Protein AF-A0A968Z2F7-F1 (afdb_monomer)

Secondary structure (DSSP, 8-state):
----SSEEEEEE--SS-EEEETTEEEEHHHHHHHHHHHHHT-EETTEE-EEEE-GGGS---S-HHHHHHHHHHHHHH-SEEEEEE-S-----SSTTSPPHHHHHHHHHHHH-GGGEEEEEB-----S---HHHHHHHHHHHHHT-B-SPPB-SHHHHHHHHHHHHHHHHHHHHHHHHHHHHHGGGGGSHHHHHHHS-HHHHHHHHHHHHHHHHHTSTT-EEETTTEEE------------------

pLDDT: mean 75.82, std 16.73, range [30.94, 95.19]

Radius of gyration: 30.81 Å; Cα contacts (8 Å, |Δi|>4): 281; chains: 1; bounding box: 74×63×77 Å

Sequence (246 aa):
MANSKKIHVMISSRCRDEIEFQGQKKTLSDVRCKLKEELEAIKLFNNQLFEIWINEDAPPDEGS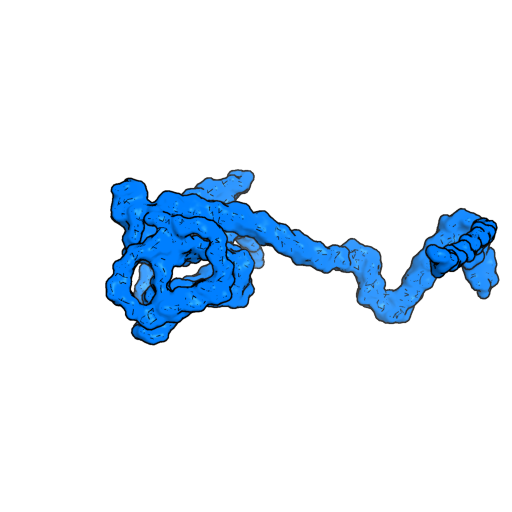QDSWDHCMNQIQQADIVLVLYNGNSGWAKEDGDIGICHAELQTALSIAPAKVRLIEITSTKTSNKHERDERFKKYIDKQNLFRGQTANNGEQIIERCKEALQDAIPKMVRLGVREARKGKFCTGEALDWSKLDFSKRKKMIEQTLYKSLKSREGALEKENIGVFIPIKEKEKISFFSMSWYS

Structure (mmCIF, N/CA/C/O backbone):
data_AF-A0A968Z2F7-F1
#
_entry.id   AF-A0A968Z2F7-F1
#
loop_
_atom_site.group_PDB
_atom_site.id
_atom_site.type_symbol
_atom_site.label_atom_id
_atom_site.label_alt_id
_atom_site.label_comp_id
_atom_site.label_asym_id
_atom_site.label_entity_id
_atom_site.label_seq_id
_atom_site.pdbx_PDB_ins_code
_atom_site.Cartn_x
_atom_site.Cartn_y
_atom_site.Cartn_z
_atom_site.occupancy
_atom_site.B_iso_or_equiv
_atom_site.auth_seq_id
_atom_site.auth_comp_id
_atom_site.auth_asym_id
_atom_site.auth_atom_id
_atom_site.pdbx_PDB_model_num
ATOM 1 N N . MET A 1 1 ? 3.144 -21.197 -12.883 1.00 37.47 1 MET A N 1
ATOM 2 C CA . MET A 1 1 ? 1.929 -20.651 -12.244 1.00 37.47 1 MET A CA 1
ATOM 3 C C . MET A 1 1 ? 1.548 -19.415 -13.033 1.00 37.47 1 MET A C 1
ATOM 5 O O . MET A 1 1 ? 2.437 -18.625 -13.327 1.00 37.47 1 MET A O 1
ATOM 9 N N . ALA A 1 2 ? 0.307 -19.311 -13.507 1.00 38.47 2 ALA A N 1
ATOM 10 C CA . ALA A 1 2 ? -0.122 -18.128 -14.245 1.00 38.47 2 ALA A CA 1
ATOM 11 C C . ALA A 1 2 ? -0.020 -16.927 -13.297 1.00 38.47 2 ALA A C 1
ATOM 13 O O . ALA A 1 2 ? -0.704 -16.912 -12.279 1.00 38.47 2 ALA A O 1
ATOM 14 N N . ASN A 1 3 ? 0.873 -15.977 -13.585 1.00 55.91 3 ASN A N 1
ATOM 15 C CA . ASN A 1 3 ? 0.935 -14.738 -12.817 1.00 55.91 3 ASN A CA 1
ATOM 16 C C . ASN A 1 3 ? -0.450 -14.089 -12.908 1.00 55.91 3 ASN A C 1
ATOM 18 O O . ASN A 1 3 ? -0.945 -13.862 -14.019 1.00 55.91 3 ASN A O 1
ATOM 22 N N . SER A 1 4 ? -1.085 -13.849 -11.760 1.00 57.53 4 SER A N 1
ATOM 23 C CA . SER A 1 4 ? -2.307 -13.052 -11.689 1.00 57.53 4 SER A CA 1
ATOM 24 C C . SER A 1 4 ? -2.081 -11.753 -12.464 1.00 57.53 4 SER A C 1
ATOM 26 O O . SER A 1 4 ? -1.030 -11.123 -12.353 1.00 57.53 4 SER A O 1
ATOM 28 N N . LYS A 1 5 ? -3.041 -11.368 -13.312 1.00 74.81 5 LYS A N 1
ATOM 29 C CA . LYS A 1 5 ? -2.983 -10.084 -14.034 1.00 74.81 5 LYS A CA 1
ATOM 30 C C . LYS A 1 5 ? -3.337 -8.896 -13.130 1.00 74.81 5 LYS A C 1
ATOM 32 O O . LYS A 1 5 ? -3.282 -7.763 -13.603 1.00 74.81 5 LYS A O 1
ATOM 37 N N . LYS A 1 6 ? -3.763 -9.153 -11.889 1.00 90.81 6 LYS A N 1
ATOM 38 C CA . LYS A 1 6 ? -4.232 -8.138 -10.947 1.00 90.81 6 LYS A CA 1
ATOM 39 C C . LYS A 1 6 ? -3.086 -7.672 -10.057 1.00 90.81 6 LYS A C 1
ATOM 41 O O . LYS A 1 6 ? -2.167 -8.433 -9.778 1.00 90.81 6 LYS A O 1
ATOM 46 N N . ILE A 1 7 ? -3.170 -6.423 -9.618 1.00 92.88 7 ILE A N 1
ATOM 47 C CA . ILE A 1 7 ? -2.288 -5.868 -8.592 1.00 92.88 7 ILE A CA 1
ATOM 48 C C . ILE A 1 7 ? -2.903 -6.208 -7.235 1.00 92.88 7 ILE A C 1
ATOM 50 O O . ILE A 1 7 ? -4.021 -5.770 -6.949 1.00 92.88 7 ILE A O 1
ATOM 54 N N . HIS A 1 8 ? -2.181 -6.964 -6.413 1.00 94.56 8 HIS A N 1
ATOM 55 C CA . HIS A 1 8 ? -2.626 -7.341 -5.076 1.00 94.5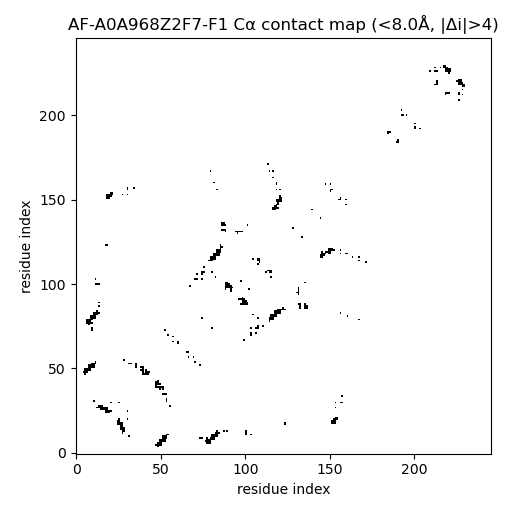6 8 HIS A CA 1
ATOM 56 C C . HIS A 1 8 ? -2.350 -6.196 -4.100 1.00 94.56 8 HIS A C 1
ATOM 58 O O . HIS A 1 8 ? -1.199 -5.803 -3.887 1.00 94.56 8 HIS A O 1
ATOM 64 N N . VAL A 1 9 ? -3.404 -5.646 -3.503 1.00 95.06 9 VAL A N 1
ATOM 65 C CA . VAL A 1 9 ? -3.299 -4.573 -2.513 1.00 95.06 9 VAL A CA 1
ATOM 66 C C . VAL A 1 9 ? -3.843 -5.070 -1.187 1.00 95.06 9 VAL A C 1
ATOM 68 O O . VAL A 1 9 ? -5.000 -5.466 -1.088 1.00 95.06 9 VAL A O 1
ATOM 71 N N . MET A 1 10 ? -3.022 -4.996 -0.148 1.00 94.06 10 MET A N 1
ATOM 72 C CA . MET A 1 10 ? -3.464 -5.244 1.219 1.00 94.06 10 MET A CA 1
ATOM 73 C C . MET A 1 10 ? -3.751 -3.918 1.916 1.00 94.06 10 MET A C 1
ATOM 75 O O . MET A 1 10 ? -2.927 -3.002 1.867 1.00 94.06 10 MET A O 1
ATOM 79 N N . ILE A 1 11 ? -4.893 -3.829 2.599 1.00 92.81 11 ILE A N 1
ATOM 80 C CA . ILE A 1 11 ? -5.201 -2.710 3.494 1.00 92.81 11 ILE A CA 1
ATOM 81 C C . ILE A 1 11 ? -5.052 -3.204 4.929 1.00 92.81 11 ILE A C 1
ATOM 83 O O . ILE A 1 11 ? -5.789 -4.092 5.344 1.00 92.81 11 ILE A O 1
ATOM 87 N N . SER A 1 12 ? -4.125 -2.625 5.685 1.00 89.19 12 SER A N 1
ATOM 88 C CA . SER A 1 12 ? -3.894 -2.907 7.104 1.00 89.19 12 SER A CA 1
ATOM 89 C C . SER A 1 12 ? -4.412 -1.750 7.957 1.00 89.19 12 SER A C 1
ATOM 91 O O . SER A 1 12 ? -4.112 -0.583 7.694 1.00 89.19 12 SER A O 1
ATOM 93 N N . SER A 1 13 ? -5.210 -2.069 8.975 1.00 83.56 13 SER A N 1
ATOM 94 C CA . SER A 1 13 ? -5.669 -1.136 10.006 1.00 83.56 13 SER A CA 1
ATOM 95 C C . SER A 1 13 ? -6.105 -1.903 11.251 1.00 83.56 13 SER A C 1
ATOM 97 O O . SER A 1 13 ? -6.320 -3.115 11.211 1.00 83.56 13 SER A O 1
ATOM 99 N N . ARG A 1 14 ? -6.354 -1.180 12.347 1.00 77.00 14 ARG A N 1
ATOM 100 C CA . ARG A 1 14 ? -7.226 -1.697 13.408 1.00 77.00 14 ARG A CA 1
ATOM 101 C C . ARG A 1 14 ? -8.670 -1.721 12.917 1.00 77.00 14 ARG A C 1
ATOM 103 O O . ARG A 1 14 ? -9.139 -0.732 12.367 1.00 77.00 14 ARG A O 1
ATOM 110 N N . CYS A 1 15 ? -9.375 -2.828 13.129 1.00 68.50 15 CYS A N 1
ATOM 111 C CA . CYS A 1 15 ? -10.721 -3.009 12.575 1.00 68.50 15 CYS A CA 1
ATOM 112 C C . CYS A 1 15 ? -11.807 -2.248 13.363 1.00 68.50 15 CYS A C 1
ATOM 114 O O . CYS A 1 15 ? -12.751 -1.716 12.781 1.00 68.50 15 CYS A O 1
ATOM 116 N N . ARG A 1 16 ? -11.687 -2.188 14.698 1.00 76.00 16 ARG A N 1
ATOM 117 C CA . ARG A 1 16 ? -12.770 -1.753 15.607 1.00 76.00 16 ARG A CA 1
ATOM 118 C C . ARG A 1 16 ? -12.721 -0.288 16.036 1.00 76.00 16 ARG A C 1
ATOM 120 O O . ARG A 1 16 ? -13.570 0.127 16.817 1.00 76.00 16 ARG A O 1
ATOM 127 N N . ASP A 1 17 ? -11.735 0.476 15.584 1.00 79.38 17 ASP A N 1
ATOM 128 C CA . ASP A 1 17 ? -11.636 1.874 15.999 1.00 79.38 17 ASP A CA 1
ATOM 129 C C . ASP A 1 17 ? -12.706 2.702 15.283 1.00 79.38 17 ASP A C 1
ATOM 131 O O . ASP A 1 17 ? -12.962 2.511 14.090 1.00 79.38 17 ASP A O 1
ATOM 135 N N . GLU A 1 18 ? -13.359 3.581 16.041 1.00 84.44 18 GLU A N 1
ATOM 136 C CA . GLU A 1 18 ? -14.445 4.412 15.535 1.00 84.44 18 GLU A CA 1
ATOM 137 C C . GLU A 1 18 ? -13.905 5.609 14.755 1.00 84.44 18 GLU A C 1
ATOM 139 O O . GLU A 1 18 ? -12.952 6.274 15.168 1.00 84.44 18 GLU A O 1
ATOM 144 N N . ILE A 1 19 ? -14.574 5.924 13.653 1.00 87.25 19 ILE A N 1
ATOM 145 C CA . ILE A 1 19 ? -14.352 7.129 12.872 1.00 87.25 19 ILE A CA 1
ATOM 146 C C . ILE A 1 19 ? -15.684 7.680 12.367 1.00 87.25 19 ILE A C 1
ATOM 148 O O . ILE A 1 19 ? -16.657 6.949 12.171 1.00 87.25 19 ILE A O 1
ATOM 152 N N . GLU A 1 20 ? -15.739 8.990 12.158 1.00 90.00 20 GLU A N 1
ATOM 153 C CA . GLU A 1 20 ? -16.845 9.591 11.426 1.00 90.00 20 GLU A CA 1
ATOM 154 C C . GLU A 1 20 ? -16.782 9.161 9.957 1.00 90.00 20 GLU A C 1
ATOM 156 O O . GLU A 1 20 ? -15.760 9.333 9.296 1.00 90.00 20 GLU A O 1
ATOM 161 N N . PHE A 1 21 ? -17.867 8.584 9.448 1.00 90.38 21 PHE A N 1
ATOM 162 C CA . PHE A 1 21 ? -18.012 8.201 8.051 1.00 90.38 21 PHE A CA 1
ATOM 163 C C . PHE A 1 21 ? -19.483 8.299 7.640 1.00 90.38 21 PHE A C 1
ATOM 165 O O . PHE A 1 21 ? -20.366 7.744 8.297 1.00 90.38 21 PHE A O 1
ATOM 172 N N . GLN A 1 22 ? -19.756 9.012 6.548 1.00 88.69 22 GLN A N 1
ATOM 173 C CA . GLN A 1 22 ? -21.096 9.319 6.038 1.00 88.69 22 GLN A CA 1
ATOM 174 C C . GLN A 1 22 ? -21.974 10.047 7.069 1.00 88.69 22 GLN A C 1
ATOM 176 O O . GLN A 1 22 ? -23.171 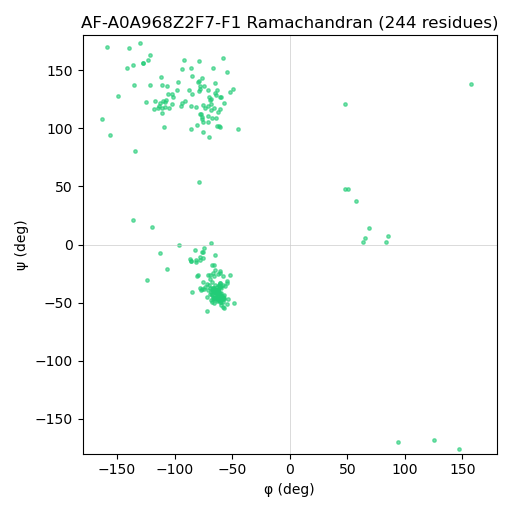9.782 7.185 1.00 88.69 22 GLN A O 1
ATOM 181 N N . GLY A 1 23 ? -21.364 10.939 7.857 1.00 85.94 23 GLY A N 1
ATOM 182 C CA . GLY A 1 23 ? -22.034 11.688 8.926 1.00 85.94 23 GLY A CA 1
ATOM 183 C C . GLY A 1 23 ? -22.472 10.835 10.124 1.00 85.94 23 GLY A C 1
ATOM 184 O O . GLY A 1 23 ? -23.278 11.285 10.937 1.00 85.94 23 GLY A O 1
ATOM 185 N N . GLN A 1 24 ? -21.981 9.596 10.236 1.00 89.56 24 GLN A N 1
ATOM 186 C CA . GLN A 1 24 ? -22.276 8.677 11.337 1.00 89.56 24 GLN A CA 1
ATOM 187 C C . GLN A 1 24 ? -20.982 8.149 11.956 1.00 89.56 24 GLN A C 1
ATOM 189 O O . GLN A 1 24 ? -19.945 8.086 11.299 1.00 89.56 24 GLN A O 1
ATOM 194 N N . LYS A 1 25 ? -21.039 7.726 13.222 1.00 88.44 25 LYS A N 1
ATOM 195 C CA . LYS A 1 25 ? -19.946 6.955 13.819 1.00 88.44 25 LYS A CA 1
ATOM 196 C C . LYS A 1 25 ? -19.971 5.538 13.258 1.00 88.44 25 LYS A C 1
ATOM 198 O O . LYS A 1 25 ? -20.945 4.817 13.463 1.00 88.44 25 LYS A O 1
ATOM 203 N N . LYS A 1 26 ? -18.909 5.162 12.558 1.00 88.88 26 LYS A N 1
ATOM 204 C CA . LYS A 1 26 ? -18.706 3.832 11.980 1.00 88.88 26 LYS A CA 1
ATOM 205 C C . LYS A 1 26 ? -17.332 3.305 12.365 1.00 88.88 26 LYS A C 1
ATOM 207 O O . LYS A 1 26 ? -16.534 4.014 12.973 1.00 88.88 26 LYS A O 1
ATOM 212 N N . THR A 1 27 ? -17.057 2.055 12.036 1.00 89.06 27 THR A N 1
ATOM 213 C CA . THR A 1 27 ? -15.759 1.435 12.304 1.00 89.06 27 THR A CA 1
ATOM 214 C C . THR A 1 27 ? -14.813 1.601 11.117 1.00 89.06 27 THR A C 1
ATOM 216 O O . THR A 1 27 ? -15.239 1.777 9.974 1.00 89.06 27 THR A O 1
ATOM 219 N N . LEU A 1 28 ? -13.507 1.482 11.357 1.00 87.06 28 LEU A N 1
ATOM 220 C CA . LEU A 1 28 ? -12.530 1.366 10.269 1.00 87.06 28 LEU A CA 1
ATOM 221 C C . LEU A 1 28 ? -12.771 0.134 9.380 1.00 87.06 28 LEU A C 1
ATOM 223 O O . LEU A 1 28 ? -12.414 0.174 8.204 1.00 87.06 28 LEU A O 1
ATOM 227 N N . SER A 1 29 ? -13.422 -0.914 9.896 1.00 89.00 29 SER A N 1
ATOM 228 C CA . SER A 1 29 ? -13.870 -2.056 9.080 1.00 89.00 29 SER A CA 1
ATOM 229 C C . SER A 1 29 ? -14.838 -1.599 7.984 1.00 89.00 29 SER A C 1
ATOM 231 O O . SER A 1 29 ? -14.662 -1.951 6.822 1.00 89.00 29 SER A O 1
ATOM 233 N N . ASP A 1 30 ? -15.805 -0.735 8.317 1.00 90.44 30 ASP A N 1
ATOM 234 C CA . ASP A 1 30 ? -16.776 -0.209 7.346 1.00 90.44 30 ASP A CA 1
ATOM 235 C C . ASP A 1 30 ? -16.088 0.609 6.244 1.00 90.44 30 ASP A C 1
ATOM 237 O O . ASP A 1 30 ? -16.417 0.493 5.061 1.00 90.44 30 ASP A O 1
ATOM 241 N N . VAL A 1 31 ? -15.091 1.413 6.627 1.00 91.56 31 VAL A N 1
ATOM 242 C CA . VAL A 1 31 ? -14.282 2.200 5.685 1.00 91.56 31 VAL A CA 1
ATOM 243 C C . VAL A 1 31 ? -13.454 1.286 4.778 1.00 91.56 31 VAL A C 1
ATOM 245 O O . VAL A 1 31 ? -13.376 1.535 3.576 1.00 91.56 31 VAL A O 1
ATOM 248 N N . ARG A 1 32 ? -12.869 0.207 5.313 1.00 92.44 32 ARG A N 1
ATOM 249 C CA . ARG A 1 32 ? -12.101 -0.783 4.539 1.00 92.44 32 ARG A CA 1
ATOM 250 C C . ARG A 1 32 ? -12.962 -1.545 3.551 1.00 92.44 32 ARG A C 1
ATOM 252 O O . ARG A 1 32 ? -12.566 -1.648 2.394 1.00 92.44 32 ARG A O 1
ATOM 259 N N . CYS A 1 33 ? -14.129 -2.024 3.977 1.00 93.62 33 CYS A N 1
ATOM 260 C CA . CYS A 1 33 ? -15.091 -2.670 3.089 1.00 93.62 33 CYS A CA 1
ATOM 261 C C . CYS A 1 33 ? -15.474 -1.728 1.948 1.00 93.62 33 CYS A C 1
ATOM 263 O O . CYS A 1 33 ? -15.401 -2.113 0.781 1.00 93.62 33 CYS A O 1
ATOM 265 N N . LYS A 1 34 ? -15.774 -0.458 2.260 1.00 94.81 34 LYS A N 1
ATOM 266 C CA . LYS A 1 34 ? -16.105 0.514 1.219 1.00 94.81 34 LYS A CA 1
ATOM 267 C C . LYS A 1 34 ? -14.940 0.780 0.267 1.00 94.81 34 LYS A C 1
ATOM 269 O O . LYS A 1 34 ? -15.129 0.814 -0.947 1.00 94.81 34 LYS A O 1
ATOM 274 N N . LEU A 1 35 ? -13.738 0.967 0.805 1.00 94.38 35 LEU A N 1
ATOM 275 C CA . LEU A 1 35 ? -12.536 1.195 0.012 1.00 94.38 35 LEU A CA 1
ATOM 276 C C . LEU A 1 35 ? -12.239 0.001 -0.904 1.00 94.38 35 LEU A C 1
ATOM 278 O O . LEU A 1 35 ? -11.915 0.199 -2.073 1.00 94.38 35 LEU A O 1
ATOM 282 N N . LYS A 1 36 ? -12.389 -1.225 -0.392 1.00 95.19 36 LYS A N 1
ATOM 283 C CA . LYS A 1 36 ? -12.267 -2.461 -1.165 1.00 95.19 36 LYS A CA 1
ATOM 284 C C . LYS A 1 36 ? -13.236 -2.469 -2.343 1.00 95.19 36 LYS A C 1
ATOM 286 O O . LYS A 1 36 ? -12.779 -2.574 -3.478 1.00 95.19 36 LYS A O 1
ATOM 291 N N . GLU A 1 37 ? -14.530 -2.270 -2.097 1.00 95.12 37 GLU A N 1
ATOM 292 C CA . GLU A 1 37 ? -15.545 -2.214 -3.159 1.00 95.12 37 GLU A CA 1
ATOM 293 C C . GLU A 1 37 ? -15.186 -1.191 -4.246 1.00 95.12 37 GLU A C 1
ATOM 295 O O . GLU A 1 37 ? -15.259 -1.481 -5.441 1.00 95.12 37 GLU A O 1
ATOM 300 N N . GLU A 1 38 ? -14.783 0.016 -3.841 1.00 94.69 38 GLU A N 1
ATOM 301 C CA . GLU A 1 38 ? -14.463 1.092 -4.779 1.00 94.69 38 GLU A CA 1
ATOM 302 C C . GLU A 1 38 ? -13.218 0.802 -5.617 1.00 94.69 38 GLU A C 1
ATOM 304 O O . GLU A 1 38 ? -13.197 1.120 -6.806 1.00 94.69 38 GLU A O 1
ATOM 309 N N . LEU A 1 39 ? -12.182 0.207 -5.022 1.00 93.75 39 LEU A N 1
ATOM 310 C CA . LEU A 1 39 ? -10.953 -0.134 -5.734 1.00 93.75 39 LEU A CA 1
ATOM 311 C C . LEU A 1 39 ? -11.138 -1.354 -6.644 1.00 93.75 39 LEU A C 1
ATOM 313 O O . LEU A 1 39 ? -10.627 -1.357 -7.764 1.00 93.75 39 LEU A O 1
ATOM 317 N N . GLU A 1 40 ? -11.900 -2.362 -6.219 1.00 94.44 40 GLU A N 1
ATOM 318 C CA . GLU A 1 40 ? -12.202 -3.543 -7.039 1.00 94.44 40 GLU A CA 1
ATOM 319 C C . GLU A 1 40 ? -13.128 -3.221 -8.218 1.00 94.44 40 GLU A C 1
ATOM 321 O O . GLU A 1 40 ? -13.052 -3.868 -9.266 1.00 94.44 40 GLU A O 1
ATOM 326 N N . ALA A 1 41 ? -13.950 -2.175 -8.102 1.00 94.06 41 ALA A N 1
ATOM 327 C CA . ALA A 1 41 ? -14.759 -1.670 -9.207 1.00 94.06 41 ALA A CA 1
ATOM 328 C C . ALA A 1 41 ? -13.922 -1.032 -10.337 1.00 94.06 41 ALA A C 1
ATOM 330 O O . ALA A 1 41 ? -14.424 -0.876 -11.457 1.00 94.06 41 ALA A O 1
ATOM 331 N N . ILE A 1 42 ? -12.654 -0.677 -10.087 1.00 92.56 42 ILE A N 1
ATOM 332 C CA . ILE A 1 42 ? -11.779 -0.067 -11.094 1.00 92.56 42 ILE A CA 1
ATOM 333 C C . ILE A 1 42 ? -11.400 -1.106 -12.153 1.00 92.56 42 ILE A C 1
ATOM 335 O O . ILE A 1 42 ? -10.734 -2.114 -11.889 1.00 92.56 42 ILE A O 1
ATOM 339 N N . LYS A 1 43 ? -11.777 -0.809 -13.399 1.00 90.81 43 LYS A N 1
ATOM 340 C CA . LYS A 1 43 ? -11.460 -1.633 -14.566 1.00 90.81 43 LYS A CA 1
ATOM 341 C C . LYS A 1 43 ? -10.467 -0.935 -15.482 1.00 90.81 43 LYS A C 1
ATOM 343 O O . LYS A 1 43 ? -10.624 0.237 -15.812 1.00 90.81 43 LYS A O 1
ATOM 348 N N . LEU A 1 44 ? -9.496 -1.700 -15.964 1.00 87.56 44 LEU A N 1
ATOM 349 C CA . LEU A 1 44 ? -8.593 -1.316 -17.039 1.00 87.56 44 LEU A CA 1
ATOM 350 C C . LEU A 1 44 ? -8.857 -2.232 -18.240 1.00 87.56 44 LEU A C 1
ATOM 352 O O . LEU A 1 44 ? -8.700 -3.449 -18.148 1.00 87.56 44 LEU A O 1
ATOM 356 N N . PHE A 1 45 ? -9.299 -1.658 -19.363 1.00 88.38 45 PHE A N 1
ATOM 357 C CA . PHE A 1 45 ? -9.707 -2.412 -20.561 1.00 88.38 45 PHE A CA 1
ATOM 358 C C . PHE A 1 45 ? -10.703 -3.548 -20.247 1.00 88.38 45 PHE A C 1
ATOM 360 O O . PHE A 1 45 ? -10.511 -4.687 -20.667 1.00 88.38 45 PHE A O 1
ATOM 367 N N . ASN A 1 46 ? -11.743 -3.245 -19.461 1.00 86.06 46 ASN A N 1
ATOM 368 C CA . ASN A 1 46 ? -12.766 -4.184 -18.968 1.00 86.06 46 ASN A CA 1
ATOM 369 C C . ASN A 1 46 ? -12.275 -5.308 -18.039 1.00 86.06 46 ASN A C 1
ATOM 371 O O . ASN A 1 46 ? -13.095 -6.098 -17.575 1.00 86.06 46 ASN A O 1
ATOM 375 N N . ASN A 1 47 ? -10.987 -5.349 -17.699 1.00 87.25 47 ASN A N 1
ATOM 376 C CA . ASN A 1 47 ? -10.452 -6.271 -16.706 1.00 87.25 47 ASN A CA 1
ATOM 377 C C . ASN A 1 47 ? -10.333 -5.570 -15.356 1.00 87.25 47 ASN A C 1
ATOM 379 O O . ASN A 1 47 ? -9.926 -4.411 -15.288 1.00 87.25 47 ASN A O 1
ATOM 383 N N . GLN A 1 48 ? -10.672 -6.276 -14.282 1.00 90.69 48 GLN A N 1
ATOM 384 C CA . GLN A 1 48 ? -10.430 -5.797 -12.924 1.00 90.69 48 GLN A CA 1
ATOM 385 C C . GLN A 1 48 ? -8.926 -5.589 -12.721 1.00 90.69 48 GLN A C 1
ATOM 387 O O . GLN A 1 48 ? -8.138 -6.498 -12.991 1.00 90.69 48 GLN A O 1
ATOM 392 N N . LEU A 1 49 ? -8.541 -4.391 -12.280 1.00 91.94 49 LEU A N 1
ATOM 393 C CA . LEU A 1 49 ? -7.133 -4.027 -12.121 1.00 91.94 49 LEU A CA 1
ATOM 394 C C . LEU A 1 49 ? -6.568 -4.469 -10.766 1.00 91.94 49 LEU A C 1
ATOM 396 O O . LEU A 1 49 ? -5.436 -4.945 -10.703 1.00 91.94 49 LEU A O 1
ATOM 400 N N . PHE A 1 50 ? -7.354 -4.313 -9.702 1.00 94.44 50 PHE A N 1
ATOM 401 C CA . PHE A 1 50 ? -6.923 -4.569 -8.331 1.00 94.44 50 PHE A CA 1
ATOM 402 C C . PHE A 1 50 ? -7.626 -5.774 -7.729 1.00 94.44 50 PHE A C 1
ATOM 404 O O . PHE A 1 50 ? -8.813 -5.995 -7.963 1.00 94.44 50 PHE A O 1
ATOM 411 N N . GLU A 1 51 ? -6.886 -6.511 -6.917 1.00 94.38 51 GLU A N 1
ATOM 412 C CA . GLU A 1 51 ? -7.413 -7.486 -5.973 1.00 94.38 51 GLU A CA 1
ATOM 413 C C . GLU A 1 51 ? -7.115 -6.966 -4.573 1.00 94.38 51 GLU A C 1
ATOM 415 O O . GLU A 1 51 ? -5.950 -6.715 -4.253 1.00 94.38 51 GLU A O 1
ATOM 420 N N . ILE A 1 52 ? -8.158 -6.722 -3.777 1.00 94.62 52 ILE A N 1
ATOM 421 C CA . ILE A 1 52 ? -8.001 -6.072 -2.479 1.00 94.62 52 ILE A CA 1
ATOM 422 C C . ILE A 1 52 ? -8.222 -7.094 -1.376 1.00 94.62 52 ILE A C 1
ATOM 424 O O . ILE A 1 52 ? -9.295 -7.687 -1.273 1.00 94.62 52 ILE A O 1
ATOM 428 N N . TRP A 1 53 ? -7.219 -7.244 -0.519 1.00 93.38 53 TRP A N 1
ATOM 429 C CA . TRP A 1 53 ? -7.321 -8.069 0.673 1.00 93.38 53 TRP A CA 1
ATOM 430 C C . TRP A 1 53 ? -7.522 -7.206 1.919 1.00 93.38 53 TRP A C 1
ATOM 432 O O . TRP A 1 53 ? -6.772 -6.249 2.169 1.00 93.38 53 TRP A O 1
ATOM 442 N N . ILE A 1 54 ? -8.536 -7.569 2.704 1.00 90.56 54 ILE A N 1
ATOM 443 C CA . ILE A 1 54 ? -8.793 -7.036 4.039 1.00 90.56 54 ILE A CA 1
ATOM 444 C C . ILE A 1 54 ? -8.937 -8.197 5.032 1.00 90.56 54 ILE A C 1
ATOM 446 O O . ILE A 1 54 ? -9.261 -9.319 4.660 1.00 90.56 54 ILE A O 1
ATOM 450 N N . ASN A 1 55 ? -8.698 -7.933 6.313 1.00 84.25 55 ASN A N 1
ATOM 451 C CA . ASN A 1 55 ? -8.697 -8.974 7.344 1.00 84.25 55 ASN A CA 1
ATOM 452 C C . ASN A 1 55 ? -10.093 -9.576 7.553 1.00 84.25 55 ASN A C 1
ATOM 454 O O . ASN A 1 55 ? -10.232 -10.703 8.002 1.00 84.25 55 ASN A O 1
ATOM 458 N N . GLU A 1 56 ? -11.130 -8.814 7.226 1.00 83.75 56 GLU A N 1
ATOM 459 C CA . GLU A 1 56 ? -12.531 -9.210 7.265 1.00 83.75 56 GLU A CA 1
ATOM 460 C C . GLU A 1 56 ? -12.862 -10.320 6.247 1.00 83.75 56 GLU A C 1
ATOM 462 O O . GLU A 1 56 ? -13.880 -10.987 6.403 1.00 83.75 56 GLU A O 1
ATOM 467 N N . ASP A 1 57 ? -12.007 -10.544 5.238 1.00 76.38 57 ASP A N 1
ATOM 468 C CA . ASP A 1 57 ? -12.151 -11.640 4.270 1.00 76.38 57 ASP A CA 1
ATOM 469 C C . ASP A 1 57 ? -11.628 -12.984 4.797 1.00 76.38 57 ASP A C 1
ATOM 471 O O . ASP A 1 57 ? -11.862 -14.023 4.171 1.00 76.38 57 ASP A O 1
ATOM 475 N N . ALA A 1 58 ? -10.874 -12.978 5.901 1.00 71.50 58 ALA A N 1
ATOM 476 C CA . ALA A 1 58 ? -10.365 -14.208 6.485 1.00 71.50 58 ALA A CA 1
ATOM 477 C C . ALA A 1 58 ? -11.543 -15.068 6.984 1.00 71.50 58 ALA A C 1
ATOM 479 O O . ALA A 1 58 ? -12.507 -14.526 7.541 1.00 71.50 58 ALA A O 1
ATOM 480 N N . PRO A 1 59 ? -11.507 -16.398 6.782 1.00 65.56 59 PRO A N 1
ATOM 481 C CA . PRO A 1 59 ? -12.519 -17.282 7.345 1.00 65.56 59 PRO A CA 1
ATOM 482 C C . PRO A 1 59 ? -12.621 -17.078 8.870 1.00 65.56 59 PRO A C 1
ATOM 484 O O . PRO A 1 59 ? -11.635 -16.714 9.509 1.00 65.56 59 PRO A O 1
ATOM 487 N N . PRO A 1 60 ? -13.809 -17.259 9.476 1.00 52.78 60 PRO A N 1
ATOM 488 C CA . PRO A 1 60 ? -13.959 -17.154 10.923 1.00 52.78 60 PRO A CA 1
ATOM 489 C C . PRO A 1 60 ? -13.115 -18.242 11.605 1.00 52.78 60 PRO A C 1
ATOM 491 O O . PRO A 1 60 ? -13.497 -19.409 11.607 1.00 52.78 60 PRO A O 1
ATOM 494 N N . ASP A 1 61 ? -11.955 -17.861 12.141 1.00 54.19 61 ASP A N 1
ATOM 495 C CA . ASP A 1 61 ? -10.976 -18.805 12.682 1.00 54.19 61 ASP A CA 1
ATOM 496 C C . ASP A 1 61 ? -11.345 -19.309 14.089 1.00 54.19 61 ASP A C 1
ATOM 498 O O . ASP A 1 61 ? -11.579 -18.533 15.022 1.00 54.19 61 ASP A O 1
ATOM 502 N N . GLU A 1 62 ? -11.277 -20.630 14.269 1.00 40.34 62 GLU A N 1
ATOM 503 C CA . GLU A 1 62 ? -11.187 -21.318 15.563 1.00 40.34 62 GLU A CA 1
ATOM 504 C C . GLU A 1 62 ? -9.736 -21.262 16.104 1.00 40.34 62 GLU A C 1
ATOM 506 O O . GLU A 1 62 ? -9.133 -22.282 16.417 1.00 40.34 62 GLU A O 1
ATOM 511 N N . GLY A 1 63 ? -9.122 -20.077 16.212 1.00 52.56 63 GLY A N 1
ATOM 512 C CA . GLY A 1 63 ? -7.776 -19.949 16.794 1.00 52.56 63 GLY A CA 1
ATOM 513 C C . GLY A 1 63 ? -6.993 -18.701 16.380 1.00 52.56 63 GLY A C 1
ATOM 514 O O . GLY A 1 63 ? -6.974 -18.307 15.224 1.00 52.56 63 GLY A O 1
ATOM 515 N N . SER A 1 64 ? -6.296 -18.070 17.331 1.00 54.84 64 SER A N 1
ATOM 516 C CA . SER A 1 64 ? -5.557 -16.809 17.119 1.00 54.84 64 SER A CA 1
ATOM 517 C C . SER A 1 64 ? -4.204 -16.955 16.411 1.00 54.84 64 SER A C 1
ATOM 519 O O . SER A 1 64 ? -3.630 -15.952 15.990 1.00 54.84 64 SER A O 1
ATOM 521 N N . GLN A 1 65 ? -3.676 -18.177 16.298 1.00 54.62 65 GLN A N 1
ATOM 522 C CA . GLN A 1 65 ? -2.401 -18.453 15.627 1.00 54.62 65 GLN A CA 1
ATOM 523 C C . GLN A 1 65 ? -2.542 -18.419 14.100 1.00 54.62 65 GLN A C 1
ATOM 525 O O . GLN A 1 65 ? -1.703 -17.821 13.429 1.00 54.62 65 GLN A O 1
ATOM 530 N N . ASP A 1 66 ? -3.649 -18.946 13.575 1.00 64.81 66 ASP A N 1
ATOM 531 C CA . ASP A 1 66 ? -3.896 -19.013 12.132 1.00 64.81 66 ASP A CA 1
ATOM 532 C C . ASP A 1 66 ? -4.140 -17.624 11.524 1.00 64.81 66 ASP A C 1
ATOM 534 O O . ASP A 1 66 ? -3.599 -17.310 10.462 1.00 64.81 66 ASP A O 1
ATOM 538 N N . SER A 1 67 ? -4.837 -16.737 12.243 1.00 66.81 67 SER A N 1
ATOM 539 C CA . SER A 1 67 ? -5.067 -15.354 11.801 1.00 66.81 67 SER A CA 1
ATOM 540 C C . SER A 1 67 ? -3.762 -14.555 11.645 1.00 66.81 67 SER A C 1
ATOM 542 O O . SER A 1 67 ? -3.616 -13.794 10.687 1.00 66.81 67 SER A O 1
ATOM 544 N N . TRP A 1 68 ? -2.777 -14.754 12.533 1.00 72.06 68 TRP A N 1
ATOM 545 C CA . TRP A 1 68 ? -1.476 -14.079 12.436 1.00 72.06 68 TRP A CA 1
ATOM 546 C C . TRP A 1 68 ? -0.696 -14.530 11.197 1.00 72.06 68 TRP A C 1
ATOM 548 O O . TRP A 1 68 ? -0.229 -13.701 10.408 1.00 72.06 68 TRP A O 1
ATOM 558 N N . ASP A 1 69 ? -0.570 -15.844 11.013 1.00 76.38 69 ASP A N 1
ATOM 559 C CA . ASP A 1 69 ? 0.163 -16.422 9.886 1.00 76.38 69 ASP A CA 1
ATOM 560 C C . ASP A 1 69 ? -0.518 -16.092 8.553 1.00 76.38 69 ASP A C 1
ATOM 562 O O . ASP A 1 69 ? 0.156 -15.812 7.555 1.00 76.38 69 ASP A O 1
ATOM 566 N N . HIS A 1 70 ? -1.853 -16.028 8.536 1.00 80.44 70 HIS A N 1
ATOM 567 C CA . HIS A 1 70 ? -2.603 -15.585 7.370 1.00 80.44 70 HIS A CA 1
ATOM 568 C C . HIS A 1 70 ? -2.289 -14.124 7.012 1.00 80.44 70 HIS A C 1
ATOM 570 O O . HIS A 1 70 ? -1.923 -13.859 5.866 1.00 80.44 70 HIS A O 1
ATOM 576 N N . CYS A 1 71 ? -2.315 -13.190 7.973 1.00 80.69 71 CYS A N 1
ATOM 577 C CA . CYS A 1 71 ? -1.933 -11.792 7.728 1.00 80.69 71 CYS A CA 1
ATOM 578 C C . CYS A 1 71 ? -0.509 -11.665 7.167 1.00 80.69 71 CYS A C 1
ATOM 580 O O . CYS A 1 71 ? -0.271 -10.921 6.213 1.00 80.69 71 CYS A O 1
ATOM 582 N N . MET A 1 72 ? 0.453 -12.412 7.720 1.00 84.12 72 MET A N 1
ATOM 583 C CA . MET A 1 72 ? 1.841 -12.369 7.246 1.00 84.12 72 MET A CA 1
ATOM 584 C C . MET A 1 72 ? 1.983 -12.899 5.816 1.00 84.12 72 MET A C 1
ATOM 586 O O . MET A 1 72 ? 2.700 -12.302 5.008 1.00 84.12 72 MET A O 1
ATOM 590 N N . ASN A 1 73 ? 1.276 -13.979 5.475 1.00 86.00 73 ASN A N 1
ATOM 591 C CA . ASN A 1 73 ? 1.253 -14.510 4.113 1.00 86.00 73 ASN A CA 1
ATOM 592 C C . ASN A 1 7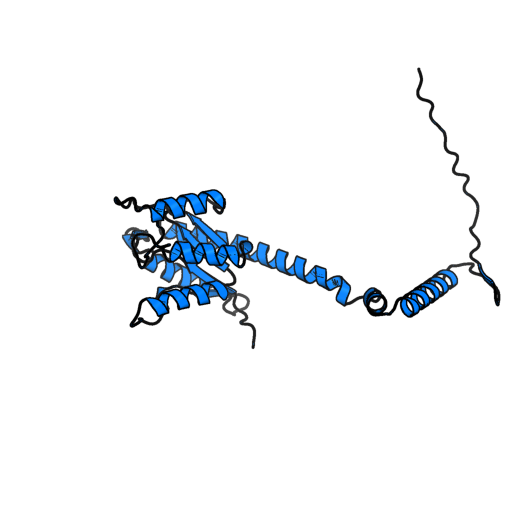3 ? 0.685 -13.490 3.117 1.00 86.00 73 ASN A C 1
ATOM 594 O O . 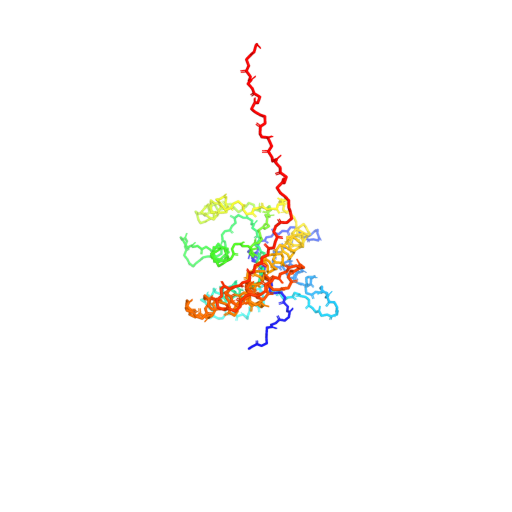ASN A 1 73 ? 1.253 -13.297 2.040 1.00 86.00 73 ASN A O 1
ATOM 598 N N . GLN A 1 74 ? -0.378 -12.778 3.494 1.00 88.88 74 GLN A N 1
ATOM 599 C CA . GLN A 1 74 ? -0.983 -11.743 2.651 1.00 88.88 74 GLN A CA 1
ATOM 600 C C . GLN A 1 74 ? -0.035 -10.562 2.432 1.00 88.88 74 GLN A C 1
ATOM 602 O O . GLN A 1 74 ? 0.108 -10.075 1.310 1.00 88.88 74 GLN A O 1
ATOM 607 N N . ILE A 1 75 ? 0.726 -10.162 3.455 1.00 87.75 75 ILE A N 1
ATOM 608 C CA . ILE A 1 75 ? 1.759 -9.128 3.307 1.00 87.75 75 ILE A CA 1
ATOM 609 C C . ILE A 1 75 ? 2.844 -9.546 2.335 1.00 87.75 75 ILE A C 1
ATOM 611 O O . ILE A 1 75 ? 3.327 -8.706 1.575 1.00 87.75 75 ILE A O 1
ATOM 615 N N . GLN A 1 76 ? 3.267 -10.807 2.357 1.00 87.69 76 GLN A N 1
ATOM 616 C CA . GLN A 1 76 ? 4.294 -11.290 1.438 1.00 87.69 76 GLN A CA 1
ATOM 617 C C . GLN A 1 76 ? 3.811 -11.246 -0.013 1.00 87.69 76 GLN A C 1
ATOM 619 O O . GLN A 1 76 ? 4.572 -10.823 -0.884 1.00 87.69 76 GLN A O 1
ATOM 624 N N . GLN A 1 77 ? 2.551 -11.615 -0.251 1.00 89.19 77 GLN A N 1
ATOM 625 C CA . GLN A 1 77 ? 1.951 -11.678 -1.585 1.00 89.19 77 GLN A CA 1
ATOM 626 C C . GLN A 1 77 ? 1.513 -10.310 -2.126 1.00 89.19 77 GLN A C 1
ATOM 628 O O . GLN A 1 77 ? 1.491 -10.120 -3.339 1.00 89.19 77 GLN A O 1
ATOM 633 N N . ALA A 1 78 ? 1.203 -9.345 -1.257 1.00 92.56 78 ALA A N 1
ATOM 634 C CA . ALA A 1 78 ? 0.760 -8.023 -1.677 1.00 92.56 78 ALA A CA 1
ATOM 635 C C . ALA A 1 78 ? 1.852 -7.248 -2.440 1.00 92.56 78 ALA A C 1
ATOM 637 O O . ALA A 1 78 ? 2.979 -7.076 -1.952 1.00 92.56 78 ALA A O 1
ATOM 638 N N . ASP A 1 79 ? 1.477 -6.699 -3.598 1.00 93.56 79 ASP A N 1
ATOM 639 C CA . ASP A 1 79 ? 2.293 -5.801 -4.421 1.00 93.56 79 ASP A CA 1
ATOM 640 C C . ASP A 1 79 ? 2.361 -4.391 -3.826 1.00 93.56 79 ASP A C 1
ATOM 642 O O . ASP A 1 79 ? 3.364 -3.690 -3.984 1.00 93.56 79 ASP A O 1
ATOM 646 N N . ILE A 1 80 ? 1.282 -3.964 -3.159 1.00 94.19 80 ILE A N 1
ATOM 647 C CA . ILE A 1 80 ? 1.156 -2.684 -2.454 1.00 94.19 80 ILE A CA 1
ATOM 648 C C . ILE A 1 80 ? 0.502 -2.932 -1.094 1.00 94.19 80 ILE A C 1
ATOM 650 O O . ILE A 1 80 ? -0.480 -3.660 -0.990 1.00 94.19 80 ILE A O 1
ATOM 654 N N . VAL A 1 81 ? 1.024 -2.292 -0.048 1.00 94.31 81 VAL A N 1
ATOM 655 C CA . VAL A 1 81 ? 0.446 -2.339 1.301 1.00 94.31 81 VAL A CA 1
ATOM 656 C C . VAL A 1 81 ? 0.043 -0.928 1.710 1.00 94.31 81 VAL A C 1
ATOM 658 O O . VAL A 1 81 ? 0.898 -0.045 1.815 1.00 94.31 81 VAL A O 1
ATOM 661 N N . LEU A 1 82 ? -1.253 -0.717 1.928 1.00 93.69 82 LEU A N 1
ATOM 662 C CA . LEU A 1 82 ? -1.820 0.510 2.480 1.00 93.69 82 LEU A CA 1
ATOM 663 C C . LEU A 1 82 ? -1.977 0.335 3.991 1.00 93.69 82 LEU A C 1
ATOM 665 O O . LEU A 1 82 ? -2.696 -0.554 4.434 1.00 93.69 82 LEU A O 1
ATOM 669 N N . VAL A 1 83 ? -1.313 1.172 4.783 1.00 91.38 83 VAL A N 1
ATOM 670 C CA . VAL A 1 83 ? -1.357 1.116 6.249 1.00 91.38 83 VAL A CA 1
ATOM 671 C C . VAL A 1 83 ? -2.095 2.337 6.774 1.00 91.38 83 VAL A C 1
ATOM 673 O O . VAL A 1 83 ? -1.615 3.462 6.647 1.00 91.38 83 VAL A O 1
ATOM 676 N N . LEU A 1 84 ? -3.261 2.102 7.364 1.00 90.25 84 LEU A N 1
ATOM 677 C CA . LEU A 1 84 ? -4.101 3.100 8.013 1.00 90.25 84 LEU A CA 1
ATOM 678 C C . LEU A 1 84 ? -3.639 3.267 9.464 1.00 90.25 84 LEU A C 1
ATOM 680 O O . LEU A 1 84 ? -3.952 2.453 10.335 1.00 90.25 84 LEU A O 1
ATOM 684 N N . TYR A 1 85 ? -2.855 4.309 9.717 1.00 85.88 85 TYR A N 1
ATOM 685 C CA . TYR A 1 85 ? -2.167 4.512 10.984 1.00 85.88 85 TYR A CA 1
ATOM 686 C C . TYR A 1 85 ? -2.872 5.551 11.854 1.00 85.88 85 TYR A C 1
ATOM 688 O O . TYR A 1 85 ? -2.958 6.716 11.486 1.00 85.88 85 TYR A O 1
ATOM 696 N N . ASN A 1 86 ? -3.289 5.150 13.055 1.00 81.19 86 ASN A N 1
ATOM 697 C CA . ASN A 1 86 ? -3.903 6.031 14.055 1.00 81.19 86 ASN A CA 1
ATOM 6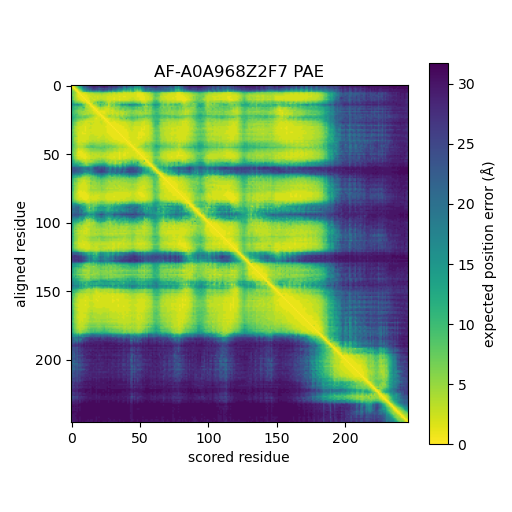98 C C . ASN A 1 86 ? -3.108 6.106 15.375 1.00 81.19 86 ASN A C 1
ATOM 700 O O . ASN A 1 86 ? -3.632 6.535 16.407 1.00 81.19 86 ASN A O 1
ATOM 704 N N . GLY A 1 87 ? -1.849 5.656 15.373 1.00 70.81 87 GLY A N 1
ATOM 705 C CA . GLY A 1 87 ? -0.988 5.659 16.557 1.00 70.81 87 GLY A CA 1
ATOM 706 C C . GLY A 1 87 ? -1.152 4.481 17.517 1.00 70.81 87 GLY A C 1
ATOM 707 O O . GLY A 1 87 ? -0.477 4.475 18.545 1.00 70.81 87 GLY A O 1
ATOM 708 N N . ASN A 1 88 ? -2.008 3.504 17.218 1.00 69.25 88 ASN A N 1
ATOM 709 C CA . ASN A 1 88 ? -2.179 2.303 18.029 1.00 69.25 88 ASN A CA 1
ATOM 710 C C . ASN A 1 88 ? -1.550 1.082 17.335 1.00 69.25 88 ASN A C 1
ATOM 712 O O . ASN A 1 88 ? -1.702 0.895 16.130 1.00 69.25 88 ASN A O 1
ATOM 716 N N . SER A 1 89 ? -0.828 0.264 18.099 1.00 60.88 89 SER A N 1
ATOM 717 C CA . SER A 1 89 ? -0.048 -0.876 17.596 1.00 60.88 89 SER A CA 1
ATOM 718 C C . SER A 1 89 ? -0.875 -2.128 17.267 1.00 60.88 89 SER A C 1
ATOM 720 O O . SER A 1 89 ? -0.360 -3.033 16.613 1.00 60.88 89 SER A O 1
ATOM 722 N N . GLY A 1 90 ? -2.156 -2.169 17.653 1.00 64.69 90 GLY A N 1
ATOM 723 C CA . GLY A 1 90 ? -3.060 -3.301 17.412 1.00 64.69 90 GLY A CA 1
ATOM 724 C C . GLY A 1 90 ? -3.137 -4.295 18.578 1.00 64.69 90 GLY A C 1
ATOM 725 O O . GLY A 1 90 ? -2.681 -4.011 19.686 1.00 64.69 90 GLY A O 1
ATOM 726 N N . TRP A 1 91 ? -3.773 -5.450 18.343 1.00 62.03 91 TRP A N 1
ATOM 727 C CA . TRP A 1 91 ? -3.849 -6.545 19.322 1.00 62.03 91 TRP A CA 1
ATOM 728 C C . TRP A 1 91 ? -2.518 -7.300 19.394 1.00 62.03 91 TRP A C 1
ATOM 730 O O . TRP A 1 91 ? -1.865 -7.479 18.367 1.00 62.03 91 TRP A O 1
ATOM 740 N N . ALA A 1 92 ? -2.139 -7.744 20.591 1.00 59.09 92 ALA A N 1
ATOM 741 C CA . ALA A 1 92 ? -0.945 -8.541 20.855 1.00 59.09 92 ALA A CA 1
ATOM 742 C C . ALA A 1 92 ? -1.296 -9.679 21.830 1.00 59.09 92 ALA A C 1
ATOM 744 O O . ALA A 1 92 ? -2.256 -9.544 22.595 1.00 59.09 92 ALA A O 1
ATOM 745 N N . LYS A 1 93 ? -0.539 -10.783 21.790 1.00 56.22 93 LYS A N 1
ATOM 746 C CA . LYS A 1 93 ? -0.811 -11.990 22.587 1.00 56.22 93 LYS A CA 1
ATOM 747 C C . LYS A 1 93 ? -0.519 -11.771 24.075 1.00 56.22 93 LYS A C 1
ATOM 749 O O . LYS A 1 93 ? -1.308 -12.203 24.911 1.00 56.22 93 LYS A O 1
ATOM 754 N N . GLU A 1 94 ? 0.551 -11.040 24.385 1.00 56.34 94 GLU A N 1
ATOM 755 C CA . GLU A 1 94 ? 0.905 -10.588 25.734 1.00 56.34 94 GLU A CA 1
ATOM 756 C C . GLU A 1 94 ? 1.052 -9.053 25.803 1.00 56.34 94 GLU A C 1
ATOM 758 O O . GLU A 1 94 ? 1.290 -8.381 24.797 1.00 56.34 94 GLU A O 1
ATOM 763 N N . ASP A 1 95 ? 0.948 -8.468 27.003 1.00 48.88 95 ASP A N 1
ATOM 764 C CA . ASP A 1 95 ? 0.996 -7.006 27.219 1.00 48.88 95 ASP A CA 1
ATOM 765 C C . ASP A 1 95 ? 2.376 -6.354 26.948 1.00 48.88 95 ASP A C 1
ATOM 767 O O . ASP A 1 95 ? 2.523 -5.134 27.053 1.00 48.88 95 ASP A O 1
ATOM 771 N N . GLY A 1 96 ? 3.375 -7.136 26.525 1.00 52.75 96 GLY A N 1
ATOM 772 C CA . GLY A 1 96 ? 4.684 -6.666 26.050 1.00 52.75 96 GLY A CA 1
ATOM 773 C C . GLY A 1 96 ? 4.956 -6.902 24.559 1.00 52.75 96 GLY A C 1
ATOM 774 O O . GLY A 1 96 ? 5.969 -6.412 24.047 1.00 52.75 96 GLY A O 1
ATOM 775 N N . ASP A 1 97 ? 4.070 -7.621 23.869 1.00 56.94 97 ASP A N 1
ATOM 776 C CA . ASP A 1 97 ? 4.278 -8.047 22.489 1.00 56.94 97 ASP A CA 1
ATOM 777 C C . ASP A 1 97 ? 4.010 -6.931 21.475 1.00 56.94 97 ASP A C 1
ATOM 779 O O . ASP A 1 97 ? 3.287 -5.953 21.708 1.00 56.94 97 ASP A O 1
ATOM 783 N N . ILE A 1 98 ? 4.608 -7.100 20.298 1.00 57.88 98 ILE A N 1
ATOM 784 C CA . ILE A 1 98 ? 4.352 -6.255 19.137 1.00 57.88 98 ILE A CA 1
ATOM 785 C C . ILE A 1 98 ? 2.929 -6.544 18.653 1.00 57.88 98 ILE A C 1
ATOM 787 O O . ILE A 1 98 ? 2.588 -7.688 18.362 1.00 57.88 98 ILE A O 1
ATOM 791 N N . GLY A 1 99 ? 2.096 -5.507 18.555 1.00 66.50 99 GLY A N 1
ATOM 792 C CA . GLY A 1 99 ? 0.754 -5.676 18.009 1.00 66.50 99 GLY A CA 1
ATOM 793 C C . GLY A 1 99 ? 0.776 -6.033 16.519 1.00 66.50 99 GLY A C 1
ATOM 794 O O . GLY A 1 99 ? 1.706 -5.651 15.804 1.00 66.50 99 GLY A O 1
ATOM 795 N N . ILE A 1 100 ? -0.252 -6.754 16.054 1.00 73.69 100 ILE A N 1
ATOM 796 C CA . ILE A 1 100 ? -0.350 -7.266 14.673 1.00 73.69 100 ILE A CA 1
ATOM 797 C C . ILE A 1 100 ? -0.039 -6.164 13.655 1.00 73.69 100 ILE A C 1
ATOM 799 O O . ILE A 1 100 ? 0.860 -6.331 12.842 1.00 73.69 100 ILE A O 1
ATOM 803 N N . CYS A 1 101 ? -0.665 -4.988 13.757 1.00 76.19 101 CYS A N 1
ATOM 804 C CA . CYS A 1 101 ? -0.449 -3.890 12.806 1.00 76.19 101 CYS A CA 1
ATOM 805 C C . CYS A 1 101 ? 1.011 -3.391 12.769 1.00 76.19 101 CYS A C 1
ATOM 807 O O . CYS A 1 101 ? 1.512 -2.984 11.719 1.00 76.19 101 CYS A O 1
ATOM 809 N N . HIS A 1 102 ? 1.720 -3.424 13.902 1.00 79.81 102 HIS A N 1
ATOM 810 C CA . HIS A 1 102 ? 3.144 -3.087 13.948 1.00 79.81 102 HIS A CA 1
ATOM 811 C C . HIS A 1 102 ? 3.990 -4.186 13.286 1.00 79.81 102 HIS A C 1
ATOM 813 O O . HIS A 1 102 ? 4.845 -3.871 12.457 1.00 79.81 102 HIS A O 1
ATOM 819 N N . ALA A 1 103 ? 3.725 -5.462 13.576 1.00 80.88 103 ALA A N 1
ATOM 820 C CA . ALA A 1 103 ? 4.427 -6.580 12.942 1.00 80.88 103 ALA A CA 1
ATOM 821 C C . ALA A 1 103 ? 4.195 -6.627 11.422 1.00 80.88 103 ALA A C 1
ATOM 823 O O . ALA A 1 103 ? 5.132 -6.858 10.654 1.00 80.88 103 ALA A O 1
ATOM 824 N N . GLU A 1 104 ? 2.971 -6.329 10.989 1.00 81.00 104 GLU A N 1
ATOM 825 C CA . GLU A 1 104 ? 2.585 -6.199 9.590 1.00 81.00 104 GLU A CA 1
ATOM 826 C C . GLU A 1 104 ? 3.426 -5.131 8.884 1.00 81.00 104 GLU A C 1
ATOM 828 O O . GLU A 1 104 ? 4.096 -5.401 7.882 1.00 81.00 104 GLU A O 1
ATOM 833 N N . LEU A 1 105 ? 3.469 -3.922 9.445 1.00 84.94 105 LEU A N 1
ATOM 834 C CA . LEU A 1 105 ? 4.257 -2.840 8.873 1.00 84.94 105 LEU A CA 1
ATOM 835 C C . LEU A 1 105 ? 5.756 -3.166 8.852 1.00 84.94 105 LEU A C 1
ATOM 837 O O . LEU A 1 105 ? 6.417 -2.940 7.836 1.00 84.94 105 LEU A O 1
ATOM 841 N N . GLN A 1 106 ? 6.298 -3.692 9.953 1.00 86.12 106 GLN A N 1
ATOM 842 C CA . GLN A 1 106 ? 7.713 -4.051 10.053 1.00 86.12 106 GLN A CA 1
ATOM 843 C C . GLN A 1 106 ? 8.097 -5.096 8.996 1.00 86.12 106 GLN A C 1
ATOM 845 O O . GLN A 1 106 ? 9.137 -4.965 8.347 1.00 86.12 106 GLN A O 1
ATOM 850 N N . THR A 1 107 ? 7.240 -6.094 8.783 1.00 85.94 107 THR A N 1
ATOM 851 C CA . THR A 1 107 ? 7.419 -7.133 7.761 1.00 85.94 107 THR A CA 1
ATOM 852 C C . THR A 1 107 ? 7.331 -6.555 6.352 1.00 85.94 107 THR A C 1
ATOM 854 O O . THR A 1 107 ? 8.178 -6.828 5.503 1.00 85.94 107 THR A O 1
ATOM 857 N N . ALA A 1 108 ? 6.349 -5.695 6.084 1.00 86.62 108 ALA A N 1
ATOM 858 C CA . ALA A 1 108 ? 6.202 -5.085 4.767 1.00 86.62 108 ALA A CA 1
ATOM 859 C C . ALA A 1 108 ? 7.411 -4.200 4.403 1.00 86.62 108 ALA A C 1
ATOM 861 O O . ALA A 1 108 ? 7.900 -4.250 3.269 1.00 86.62 108 ALA A O 1
ATOM 862 N N . LEU A 1 109 ? 7.924 -3.431 5.371 1.00 87.62 109 LEU A N 1
ATOM 863 C CA . LEU A 1 109 ? 9.118 -2.602 5.206 1.00 87.62 109 LEU A CA 1
ATOM 864 C C . LEU A 1 109 ? 10.391 -3.435 5.033 1.00 87.62 109 LEU A C 1
ATOM 866 O O . LEU A 1 109 ? 11.244 -3.044 4.245 1.00 87.62 109 LEU A O 1
ATOM 870 N N . SER A 1 110 ? 10.540 -4.565 5.727 1.00 87.75 110 SER A N 1
ATOM 871 C CA . SER A 1 110 ? 11.738 -5.405 5.588 1.00 87.75 110 SER A CA 1
ATOM 872 C C . SER A 1 110 ? 11.804 -6.113 4.232 1.00 87.75 110 SER A C 1
ATOM 874 O O . SER A 1 110 ? 12.888 -6.239 3.665 1.00 87.75 110 SER A O 1
ATOM 876 N N . ILE A 1 111 ? 10.654 -6.518 3.684 1.00 87.75 111 ILE A N 1
ATOM 877 C CA . ILE A 1 111 ? 10.562 -7.164 2.368 1.00 87.75 111 ILE A CA 1
ATOM 878 C C . ILE A 1 111 ? 10.823 -6.151 1.252 1.00 87.75 111 ILE A C 1
ATOM 880 O O . ILE A 1 111 ? 11.692 -6.347 0.404 1.00 87.75 111 ILE A O 1
ATOM 884 N N . ALA A 1 112 ? 10.032 -5.078 1.217 1.00 87.00 112 ALA A N 1
ATOM 885 C CA . ALA A 1 112 ? 10.111 -4.080 0.162 1.00 87.00 112 ALA A CA 1
ATOM 886 C C . ALA A 1 112 ? 9.560 -2.733 0.657 1.00 87.00 112 ALA A C 1
ATOM 888 O O . ALA A 1 112 ? 8.377 -2.444 0.488 1.00 87.00 112 ALA A O 1
ATOM 889 N N . PRO A 1 113 ? 10.400 -1.815 1.164 1.00 87.44 113 PRO A N 1
ATOM 890 C CA . PRO A 1 113 ? 9.925 -0.509 1.628 1.00 87.44 113 PRO A CA 1
ATOM 891 C C . PRO A 1 113 ? 9.129 0.259 0.561 1.00 87.44 113 PRO A C 1
ATOM 893 O O . PRO A 1 113 ? 8.196 1.001 0.858 1.00 87.44 113 PRO A O 1
ATOM 896 N N . ALA A 1 114 ? 9.469 0.051 -0.717 1.00 87.69 114 ALA A N 1
ATOM 897 C CA . ALA A 1 114 ? 8.832 0.717 -1.846 1.00 87.69 114 ALA A CA 1
ATOM 898 C C . ALA A 1 114 ? 7.343 0.365 -2.035 1.00 87.69 114 ALA A C 1
ATOM 900 O O . ALA A 1 114 ? 6.634 1.176 -2.644 1.00 87.69 114 ALA A O 1
ATOM 901 N N . LYS A 1 115 ? 6.854 -0.774 -1.514 1.00 90.88 115 LYS A N 1
ATOM 902 C CA . LYS A 1 115 ? 5.433 -1.159 -1.610 1.00 90.88 115 LYS A CA 1
ATOM 903 C C . LYS A 1 115 ? 4.545 -0.588 -0.508 1.00 90.88 115 LYS A C 1
ATOM 905 O O . LYS A 1 115 ? 3.327 -0.597 -0.649 1.00 90.88 115 LYS A O 1
ATOM 910 N N . VAL A 1 116 ? 5.137 -0.064 0.562 1.00 92.00 116 VAL A N 1
ATOM 911 C CA . VAL A 1 116 ? 4.396 0.427 1.728 1.00 92.00 116 VAL A CA 1
ATOM 912 C C . VAL A 1 116 ? 3.950 1.870 1.512 1.00 92.00 116 VAL A C 1
ATOM 914 O O . VAL A 1 116 ? 4.749 2.739 1.149 1.00 92.00 116 VAL A O 1
ATOM 917 N N . ARG A 1 117 ? 2.669 2.151 1.739 1.00 92.31 117 ARG A N 1
ATOM 918 C CA . ARG A 1 117 ? 2.113 3.505 1.811 1.00 92.31 117 ARG A CA 1
ATOM 919 C C . ARG A 1 117 ? 1.389 3.651 3.133 1.00 92.31 117 ARG A C 1
ATOM 921 O O . ARG A 1 117 ? 0.491 2.873 3.433 1.00 92.31 117 ARG A O 1
ATOM 928 N N . LEU A 1 118 ? 1.797 4.640 3.913 1.00 90.75 118 LEU A N 1
ATOM 929 C CA . LEU A 1 118 ? 1.250 4.881 5.235 1.00 90.75 118 LEU A CA 1
ATOM 930 C C . LEU A 1 118 ? 0.373 6.135 5.194 1.00 90.75 118 LEU A C 1
ATOM 932 O O . LEU A 1 118 ? 0.823 7.193 4.752 1.00 90.75 118 LEU A O 1
ATOM 936 N N . ILE A 1 119 ? -0.880 5.985 5.618 1.00 90.56 119 ILE A N 1
ATOM 937 C CA . ILE A 1 119 ? -1.897 7.031 5.674 1.00 90.56 119 ILE A CA 1
ATOM 938 C C . ILE A 1 119 ? -2.116 7.359 7.145 1.00 90.56 119 ILE A C 1
ATOM 940 O O . ILE A 1 119 ? -2.506 6.492 7.926 1.00 90.56 119 ILE A O 1
ATOM 944 N N . GLU A 1 120 ? -1.848 8.605 7.526 1.00 88.75 120 GLU A N 1
ATOM 945 C CA . GLU A 1 120 ? -2.095 9.067 8.888 1.00 88.75 120 GLU A CA 1
ATOM 946 C C . GLU A 1 120 ? -3.576 9.366 9.098 1.00 88.75 120 GLU A C 1
ATOM 948 O O . GLU A 1 120 ? -4.203 10.047 8.285 1.00 88.75 120 GLU A O 1
ATOM 953 N N . ILE A 1 121 ? -4.112 8.890 10.214 1.00 88.44 121 ILE A N 1
ATOM 954 C CA . ILE A 1 121 ? -5.483 9.107 10.650 1.00 88.44 121 ILE A CA 1
ATOM 955 C C . ILE A 1 121 ? -5.444 9.778 12.014 1.00 88.44 121 ILE A C 1
ATOM 957 O O . ILE A 1 121 ? -4.679 9.384 12.901 1.00 88.44 121 ILE A O 1
ATOM 961 N N . THR A 1 122 ? -6.302 10.772 12.202 1.00 81.62 122 THR A N 1
ATOM 962 C CA . THR A 1 122 ? -6.456 11.441 13.488 1.00 81.62 122 THR A CA 1
ATOM 963 C C . THR A 1 122 ? -6.895 10.433 14.546 1.00 81.62 122 THR A C 1
ATOM 965 O O . THR A 1 122 ? -7.962 9.828 14.470 1.00 81.62 122 THR A O 1
ATOM 968 N N . SER A 1 123 ? -6.039 10.239 15.547 1.00 66.94 123 SER A N 1
ATOM 969 C CA . SER A 1 123 ? -6.271 9.290 16.631 1.00 66.94 123 SER A CA 1
ATOM 970 C C . SER A 1 123 ? -7.431 9.751 17.517 1.00 66.94 123 SER A C 1
ATOM 972 O O . SER A 1 123 ? -7.359 10.812 18.147 1.00 66.94 123 SER A O 1
ATOM 974 N N . THR A 1 124 ? -8.485 8.942 17.638 1.00 57.12 124 THR A N 1
ATOM 975 C CA . THR A 1 124 ? -9.438 9.073 18.745 1.00 57.12 124 THR A CA 1
ATOM 976 C C . THR A 1 124 ? -8.702 8.689 20.022 1.00 57.12 124 THR A C 1
ATOM 978 O O . THR A 1 124 ? -8.343 7.528 20.200 1.00 57.12 124 THR A O 1
ATOM 981 N N . LYS A 1 125 ? -8.417 9.670 20.885 1.00 52.09 125 LYS A N 1
ATOM 982 C CA . LYS A 1 125 ? -7.649 9.507 22.130 1.00 52.09 125 LYS A CA 1
ATOM 983 C C . LYS A 1 125 ? -8.092 8.262 22.918 1.00 52.09 125 LYS A C 1
ATOM 985 O O . LYS A 1 125 ? -9.058 8.326 23.671 1.00 52.09 125 LYS A O 1
ATOM 990 N N . THR A 1 126 ? -7.358 7.157 22.817 1.00 49.31 126 THR A N 1
ATOM 991 C CA . THR A 1 126 ? -7.470 6.059 23.782 1.00 49.31 126 THR A CA 1
ATOM 992 C C . THR A 1 126 ? -6.765 6.478 25.066 1.00 49.31 126 THR A C 1
ATOM 994 O O . THR A 1 126 ? -5.575 6.791 25.071 1.00 49.31 126 THR A O 1
ATOM 997 N N . SER A 1 127 ? -7.523 6.514 26.159 1.00 44.75 127 SER A N 1
ATOM 998 C CA . SER A 1 127 ? -7.120 6.962 27.498 1.00 44.75 127 SER A CA 1
ATOM 999 C C . SER A 1 127 ? -6.043 6.101 28.169 1.00 44.75 127 SER A C 1
ATOM 1001 O O . SER A 1 127 ? -5.481 6.524 29.176 1.00 44.75 127 SER A O 1
ATOM 1003 N N . ASN A 1 128 ? -5.697 4.944 27.599 1.00 52.59 128 ASN A N 1
ATOM 1004 C CA . ASN A 1 128 ? -4.668 4.053 28.127 1.00 52.59 128 ASN A CA 1
ATOM 1005 C C . ASN A 1 128 ? -3.437 4.087 27.215 1.00 52.59 128 ASN A C 1
ATOM 1007 O O . ASN A 1 128 ? -3.416 3.471 26.150 1.00 52.59 128 ASN A O 1
ATOM 1011 N N . LYS A 1 129 ? -2.405 4.832 27.627 1.00 54.53 129 LYS A N 1
ATOM 1012 C CA . LYS A 1 129 ? -1.082 4.796 26.992 1.00 54.53 129 LYS A CA 1
ATOM 1013 C C . LYS A 1 129 ? -0.423 3.451 27.302 1.00 54.53 129 LYS A C 1
ATOM 1015 O O . LYS A 1 129 ? 0.220 3.305 28.336 1.00 54.53 129 LYS A O 1
ATOM 1020 N N . HIS A 1 130 ? -0.593 2.471 26.423 1.00 68.00 130 HIS A N 1
ATOM 1021 C CA . HIS A 1 130 ? 0.171 1.230 26.504 1.00 68.00 130 HIS A CA 1
ATOM 1022 C C . HIS A 1 130 ? 1.589 1.466 25.960 1.00 68.00 130 HIS A C 1
ATOM 1024 O O . HIS A 1 130 ? 1.761 2.084 24.909 1.00 68.00 130 HIS A O 1
ATOM 1030 N N . GLU A 1 131 ? 2.612 0.953 26.648 1.00 72.06 131 GLU A N 1
ATOM 1031 C CA . GLU A 1 131 ? 4.029 1.120 26.278 1.00 72.06 131 GLU A CA 1
ATOM 1032 C C . GLU A 1 131 ? 4.320 0.669 24.828 1.00 72.06 131 GLU A C 1
ATOM 1034 O O . GLU A 1 131 ? 5.120 1.282 24.115 1.00 72.06 131 GLU A O 1
ATOM 1039 N N . ARG A 1 132 ? 3.602 -0.353 24.341 1.00 72.44 132 ARG A N 1
ATOM 1040 C CA . ARG A 1 132 ? 3.664 -0.834 22.949 1.00 72.44 132 ARG A CA 1
ATOM 1041 C C . ARG A 1 132 ? 3.278 0.220 21.904 1.00 72.44 132 ARG A C 1
ATOM 1043 O O . ARG A 1 132 ? 3.918 0.295 20.855 1.00 72.44 132 ARG A O 1
ATOM 1050 N N . ASP A 1 133 ? 2.295 1.071 22.197 1.00 74.88 133 ASP A N 1
ATOM 1051 C CA . ASP A 1 133 ? 1.842 2.122 21.278 1.00 74.88 133 ASP A CA 1
ATOM 1052 C C . ASP A 1 133 ? 2.895 3.230 21.181 1.00 74.88 133 ASP A C 1
ATOM 1054 O O . ASP A 1 133 ? 3.128 3.784 20.109 1.00 74.88 133 ASP A O 1
ATOM 1058 N N . GLU A 1 134 ? 3.606 3.516 22.277 1.00 77.06 134 GLU A N 1
ATOM 1059 C CA . GLU A 1 134 ? 4.745 4.438 22.258 1.00 77.06 134 GLU A CA 1
ATOM 1060 C C . GLU A 1 134 ? 5.933 3.874 21.475 1.00 77.06 134 GLU A C 1
ATOM 1062 O O . GLU A 1 134 ? 6.573 4.607 20.717 1.00 77.06 134 GLU A O 1
ATOM 1067 N N . ARG A 1 135 ? 6.226 2.574 21.616 1.00 78.12 135 ARG A N 1
ATOM 1068 C CA . ARG A 1 135 ? 7.254 1.902 20.802 1.00 78.12 135 ARG A CA 1
ATOM 1069 C C . ARG A 1 135 ? 6.901 1.959 19.318 1.00 78.12 135 ARG A C 1
ATOM 1071 O O . ARG A 1 135 ? 7.777 2.254 18.508 1.00 78.12 135 ARG A O 1
ATOM 1078 N N . PHE A 1 136 ? 5.633 1.740 18.970 1.00 77.81 136 PHE A N 1
ATOM 1079 C CA . PHE A 1 136 ? 5.165 1.823 17.590 1.00 77.81 136 PHE A CA 1
ATOM 1080 C C . PHE A 1 136 ? 5.260 3.247 17.032 1.00 77.81 136 PHE A C 1
ATOM 1082 O O . PHE A 1 136 ? 5.840 3.434 15.967 1.00 77.81 136 PHE A O 1
ATOM 1089 N N . LYS A 1 137 ? 4.816 4.263 17.783 1.00 79.62 137 LYS A N 1
ATOM 1090 C CA . LYS A 1 137 ? 4.979 5.680 17.404 1.00 79.62 137 LYS A CA 1
ATOM 1091 C C . LYS A 1 137 ? 6.439 6.031 17.125 1.00 79.62 137 LYS A C 1
ATOM 1093 O O . LYS A 1 137 ? 6.766 6.497 16.039 1.00 79.62 137 LYS A O 1
ATOM 1098 N N . LYS A 1 138 ? 7.339 5.687 18.055 1.00 81.19 138 LYS A N 1
ATOM 1099 C CA . LYS A 1 138 ? 8.789 5.895 17.889 1.00 81.19 138 LYS A CA 1
ATOM 1100 C C . LYS A 1 138 ? 9.358 5.147 16.685 1.00 81.19 138 LYS A C 1
ATOM 1102 O O . LYS A 1 138 ? 10.331 5.609 16.092 1.00 81.19 138 LYS A O 1
ATOM 1107 N N . TYR A 1 139 ? 8.815 3.976 16.356 1.00 80.62 139 TYR A N 1
ATOM 1108 C CA . TYR A 1 139 ? 9.218 3.234 15.168 1.00 80.62 139 TYR A CA 1
ATOM 1109 C C . TYR A 1 139 ? 8.809 3.981 13.895 1.00 80.62 139 TYR A C 1
ATOM 1111 O O . TYR A 1 139 ? 9.673 4.219 13.056 1.00 80.62 139 TYR A O 1
ATOM 1119 N N . ILE A 1 140 ? 7.551 4.420 13.781 1.00 79.50 140 ILE A N 1
ATOM 1120 C CA . ILE A 1 140 ? 7.054 5.188 12.626 1.00 79.50 140 ILE A CA 1
ATOM 1121 C C . ILE A 1 140 ? 7.841 6.482 12.417 1.00 79.50 140 ILE A C 1
ATOM 1123 O O . ILE A 1 140 ? 8.281 6.751 11.296 1.00 79.50 140 ILE A O 1
ATOM 1127 N N . ASP A 1 141 ? 8.068 7.243 13.490 1.00 79.69 141 ASP A N 1
ATOM 1128 C CA . ASP A 1 141 ? 8.763 8.534 13.434 1.00 79.69 141 ASP A CA 1
ATOM 1129 C C . ASP A 1 141 ? 10.171 8.399 12.836 1.00 79.69 141 ASP A C 1
ATOM 1131 O O . ASP A 1 141 ? 10.624 9.256 12.078 1.00 79.69 141 ASP A O 1
ATOM 1135 N N . LYS A 1 142 ? 10.858 7.281 13.106 1.00 81.25 142 LYS A N 1
ATOM 1136 C CA . LYS A 1 142 ? 12.184 6.996 12.535 1.00 81.25 142 LYS A CA 1
ATOM 1137 C C . LYS A 1 142 ? 12.156 6.716 11.035 1.00 81.25 142 LYS A C 1
ATOM 1139 O O . LYS A 1 142 ? 13.156 6.955 10.365 1.00 81.25 142 LYS A O 1
ATOM 1144 N N . GLN A 1 143 ? 11.060 6.171 10.514 1.00 76.75 143 GLN A N 1
ATOM 1145 C CA . GLN A 1 143 ? 10.978 5.733 9.119 1.00 76.75 143 GLN A CA 1
ATOM 1146 C C . GLN A 1 143 ? 10.576 6.866 8.157 1.00 76.75 143 GLN A C 1
ATOM 1148 O O . GLN A 1 143 ? 10.737 6.711 6.948 1.00 76.75 143 GLN A O 1
ATOM 1153 N N . ASN A 1 144 ? 10.068 7.996 8.673 1.00 72.06 144 ASN A N 1
ATOM 1154 C CA . ASN A 1 144 ? 9.628 9.167 7.898 1.00 72.06 144 ASN A CA 1
ATOM 1155 C C . ASN A 1 144 ? 8.720 8.792 6.700 1.00 72.06 144 ASN A C 1
ATOM 1157 O O . ASN A 1 144 ? 8.950 9.181 5.552 1.00 72.06 144 ASN A O 1
ATOM 1161 N N . LEU A 1 145 ? 7.718 7.945 6.967 1.00 73.19 145 LEU A N 1
ATOM 1162 C CA . LEU A 1 145 ? 6.881 7.294 5.945 1.00 73.19 145 LEU A CA 1
ATOM 1163 C C . LEU A 1 145 ? 5.673 8.124 5.505 1.00 73.19 145 LEU A C 1
ATOM 1165 O O . LEU A 1 145 ? 5.036 7.781 4.507 1.00 73.19 145 LEU A O 1
ATOM 1169 N N . PHE A 1 146 ? 5.347 9.192 6.233 1.00 71.62 146 PHE A N 1
ATOM 1170 C CA . PHE A 1 146 ? 4.173 10.008 5.956 1.00 71.62 146 PHE A CA 1
ATOM 1171 C C . PHE A 1 146 ? 4.346 10.805 4.669 1.00 71.62 146 PHE A C 1
ATOM 1173 O O . PHE A 1 146 ? 5.322 11.529 4.468 1.00 71.62 146 PHE A O 1
ATOM 1180 N N . ARG A 1 147 ? 3.369 10.667 3.776 1.00 66.44 147 ARG A N 1
ATOM 1181 C CA . ARG A 1 147 ? 3.308 11.400 2.512 1.00 66.44 147 ARG A CA 1
ATOM 1182 C C . ARG A 1 147 ? 1.896 11.929 2.327 1.00 66.44 147 ARG A C 1
ATOM 1184 O O . ARG A 1 147 ? 1.098 11.313 1.634 1.00 66.44 147 ARG A O 1
ATOM 1191 N N . GLY A 1 148 ? 1.585 13.043 2.978 1.00 69.88 148 GLY A N 1
ATOM 1192 C CA . GLY A 1 148 ? 0.280 13.686 2.857 1.00 69.88 148 GLY A CA 1
ATOM 1193 C C . GLY A 1 148 ? -0.170 14.365 4.141 1.00 69.88 148 GLY A C 1
ATOM 1194 O O . GLY A 1 148 ? 0.567 14.421 5.121 1.00 69.88 148 GLY A O 1
ATOM 1195 N N . GLN A 1 149 ? -1.388 14.897 4.098 1.00 80.81 149 GLN A N 1
ATOM 1196 C CA . GLN A 1 149 ? -2.072 15.446 5.266 1.00 80.81 149 GLN A CA 1
ATOM 1197 C C . GLN A 1 149 ? -2.804 14.332 6.019 1.00 80.81 149 GLN A C 1
ATOM 1199 O O . GLN A 1 149 ? -3.254 13.359 5.412 1.00 80.81 149 GLN A O 1
ATOM 1204 N N . THR A 1 150 ? -2.968 14.515 7.326 1.00 87.06 150 THR A N 1
ATOM 1205 C CA . THR A 1 150 ? -3.725 13.616 8.200 1.00 87.06 150 THR A CA 1
ATOM 1206 C C . THR A 1 150 ? -5.205 13.559 7.797 1.00 87.06 150 THR A C 1
ATOM 1208 O O . THR A 1 150 ? -5.836 14.596 7.574 1.00 87.06 150 THR A O 1
ATOM 1211 N N . ALA A 1 151 ? -5.767 12.351 7.709 1.00 88.56 151 ALA A N 1
ATOM 1212 C CA . ALA A 1 151 ? -7.182 12.111 7.441 1.00 88.56 151 ALA A CA 1
ATOM 1213 C C . ALA A 1 151 ? -7.999 12.112 8.743 1.00 88.56 151 ALA A C 1
ATOM 1215 O O . ALA A 1 151 ? -7.629 11.470 9.724 1.00 88.56 151 ALA A O 1
ATOM 1216 N N . ASN A 1 152 ? -9.129 12.818 8.754 1.00 89.00 152 ASN A N 1
ATOM 1217 C CA . ASN A 1 152 ? -9.957 13.008 9.950 1.00 89.00 152 ASN A CA 1
ATOM 1218 C C . ASN A 1 152 ? -11.260 12.199 9.932 1.00 89.00 152 ASN A C 1
ATOM 1220 O O . ASN A 1 152 ? -11.842 11.964 10.986 1.00 89.00 152 ASN A O 1
ATOM 1224 N N . ASN A 1 153 ? -11.719 11.786 8.751 1.00 91.38 153 ASN A N 1
ATOM 1225 C CA . ASN A 1 153 ? -12.954 11.031 8.554 1.00 91.38 153 ASN A CA 1
ATOM 1226 C C . ASN A 1 153 ? -12.763 9.933 7.493 1.00 91.38 153 ASN A C 1
ATOM 1228 O O . ASN A 1 153 ? -11.737 9.882 6.807 1.00 91.38 153 ASN A O 1
ATOM 1232 N N . GLY A 1 154 ? -13.740 9.034 7.379 1.00 90.19 154 GLY A N 1
ATOM 1233 C CA . GLY A 1 154 ? -13.693 7.896 6.464 1.00 90.19 154 GLY A CA 1
ATOM 1234 C C . GLY A 1 154 ? -13.597 8.307 4.992 1.00 90.19 154 GLY A C 1
ATOM 1235 O O . GLY A 1 154 ? -12.883 7.664 4.226 1.00 90.19 154 GLY A O 1
ATOM 1236 N N . GLU A 1 155 ? -14.233 9.411 4.597 1.00 93.31 155 GLU A N 1
ATOM 1237 C CA . GLU A 1 155 ? -14.148 9.961 3.241 1.00 93.31 155 GLU A CA 1
ATOM 1238 C C . GLU A 1 155 ? -12.715 10.378 2.898 1.00 93.31 155 GLU A C 1
ATOM 1240 O O . GLU A 1 155 ? -12.181 9.978 1.861 1.00 93.31 155 GLU A O 1
ATOM 1245 N N . GLN A 1 156 ? -12.065 11.119 3.800 1.00 93.06 156 GLN A N 1
ATOM 1246 C CA . GLN A 1 156 ? -10.672 11.525 3.639 1.00 93.06 156 GLN A CA 1
ATOM 1247 C C . GLN A 1 156 ? -9.747 10.308 3.606 1.00 93.06 156 GLN A C 1
ATOM 1249 O O . GLN A 1 156 ? -8.821 10.287 2.804 1.00 93.06 156 GLN A O 1
ATOM 1254 N N . ILE A 1 157 ? -9.990 9.270 4.416 1.00 92.12 157 ILE A N 1
ATOM 1255 C CA . ILE A 1 157 ? -9.192 8.032 4.358 1.00 92.12 157 ILE A CA 1
ATOM 1256 C C . ILE A 1 157 ? -9.241 7.416 2.961 1.00 92.12 157 ILE A C 1
ATOM 1258 O O . ILE A 1 157 ? -8.194 7.079 2.402 1.00 92.12 157 ILE A O 1
ATOM 1262 N N . ILE A 1 158 ? -10.442 7.271 2.397 1.00 93.75 158 ILE A N 1
ATOM 1263 C CA . ILE A 1 158 ? -10.639 6.684 1.068 1.00 93.75 158 ILE A CA 1
ATOM 1264 C C . ILE A 1 158 ? -9.907 7.515 0.011 1.00 93.75 158 ILE A C 1
ATOM 1266 O O . ILE A 1 158 ? -9.186 6.962 -0.822 1.00 93.75 158 ILE A O 1
ATOM 1270 N N . GLU A 1 159 ? -10.047 8.839 0.063 1.00 93.94 159 GLU A N 1
ATOM 1271 C CA . GLU A 1 159 ? -9.361 9.758 -0.846 1.00 93.94 159 GLU A CA 1
ATOM 1272 C C . GLU A 1 159 ? -7.834 9.627 -0.741 1.00 93.94 159 GLU A C 1
ATOM 1274 O O . GLU A 1 159 ? -7.167 9.384 -1.749 1.00 93.94 159 GLU A O 1
ATOM 1279 N N . ARG A 1 160 ? -7.275 9.658 0.475 1.00 92.62 160 ARG A N 1
ATOM 1280 C CA . ARG A 1 160 ? -5.827 9.501 0.699 1.00 92.62 160 ARG A CA 1
ATOM 1281 C C . ARG A 1 160 ? -5.299 8.151 0.232 1.00 92.62 160 ARG A C 1
ATOM 1283 O O . ARG A 1 160 ? -4.195 8.078 -0.304 1.00 92.62 160 ARG A O 1
ATOM 1290 N N . CYS A 1 161 ? -6.073 7.081 0.388 1.00 93.12 161 CYS A N 1
ATOM 1291 C CA . CYS A 1 161 ? -5.695 5.767 -0.127 1.00 93.12 161 CYS A CA 1
ATOM 1292 C C . CYS A 1 161 ? -5.617 5.759 -1.658 1.00 93.12 161 CYS A C 1
ATOM 1294 O O . CYS A 1 161 ? -4.666 5.214 -2.225 1.00 93.12 161 CYS A O 1
ATOM 1296 N N . LYS A 1 162 ? -6.575 6.401 -2.337 1.00 93.75 162 LYS A N 1
ATOM 1297 C CA . LYS A 1 162 ? -6.564 6.541 -3.800 1.00 93.75 162 LYS A CA 1
ATOM 1298 C C . LYS A 1 162 ? -5.382 7.380 -4.278 1.00 93.75 162 LYS A C 1
ATOM 1300 O O . LYS A 1 162 ? -4.689 6.956 -5.200 1.00 93.75 162 LYS A O 1
ATOM 1305 N N . GLU A 1 163 ? -5.103 8.509 -3.627 1.00 92.88 163 GLU A N 1
ATOM 1306 C CA . GLU A 1 163 ? -3.922 9.338 -3.909 1.00 92.88 163 GLU A CA 1
ATOM 1307 C C . GLU A 1 163 ? -2.623 8.532 -3.741 1.00 92.88 163 GLU A C 1
ATOM 1309 O O . GLU A 1 163 ? -1.749 8.541 -4.612 1.00 92.88 163 GLU A O 1
ATOM 1314 N N . ALA A 1 164 ? -2.513 7.771 -2.647 1.00 92.44 164 ALA A N 1
ATOM 1315 C CA . ALA A 1 164 ? -1.353 6.935 -2.368 1.00 92.44 164 ALA A CA 1
ATOM 1316 C C . ALA A 1 164 ? -1.144 5.848 -3.435 1.00 92.44 164 ALA A C 1
ATOM 1318 O O . ALA A 1 164 ? -0.003 5.598 -3.838 1.00 92.44 164 ALA A O 1
ATOM 1319 N N . LEU A 1 165 ? -2.221 5.228 -3.929 1.00 92.44 165 LEU A N 1
ATOM 1320 C CA . LEU A 1 165 ? -2.169 4.265 -5.034 1.00 92.44 165 LEU A CA 1
ATOM 1321 C C . LEU A 1 165 ? -1.790 4.931 -6.359 1.00 92.44 165 LEU A C 1
ATOM 1323 O O . LEU A 1 165 ? -0.931 4.418 -7.082 1.00 92.44 165 LEU A O 1
ATOM 1327 N N . GLN A 1 166 ? -2.375 6.092 -6.656 1.00 91.81 166 GLN A N 1
ATOM 1328 C CA . GLN A 1 166 ? -2.078 6.865 -7.859 1.00 91.81 166 GLN A CA 1
ATOM 1329 C C . GLN A 1 166 ? -0.608 7.301 -7.913 1.00 91.81 166 GLN A C 1
ATOM 1331 O O . GLN A 1 166 ? -0.020 7.316 -8.992 1.00 91.81 166 GLN A O 1
ATOM 1336 N N . ASP A 1 167 ? 0.014 7.606 -6.772 1.00 91.25 167 ASP A N 1
ATOM 1337 C CA . ASP A 1 167 ? 1.455 7.864 -6.675 1.00 91.25 167 ASP A CA 1
ATOM 1338 C C . ASP A 1 167 ? 2.290 6.571 -6.740 1.00 91.25 167 ASP A C 1
ATOM 1340 O O . ASP A 1 167 ? 3.367 6.532 -7.351 1.00 91.25 167 ASP A O 1
ATOM 1344 N N . ALA A 1 168 ? 1.809 5.489 -6.121 1.00 91.75 168 ALA A N 1
ATOM 1345 C CA . ALA A 1 168 ? 2.542 4.234 -6.035 1.00 91.75 168 ALA A CA 1
ATOM 1346 C C . ALA A 1 168 ? 2.721 3.554 -7.391 1.00 91.75 168 ALA A C 1
ATOM 1348 O O . ALA A 1 168 ? 3.838 3.152 -7.722 1.00 91.75 168 ALA A O 1
ATOM 1349 N N . ILE A 1 169 ? 1.653 3.453 -8.182 1.00 91.88 169 ILE A N 1
ATOM 1350 C CA . ILE A 1 169 ? 1.652 2.688 -9.432 1.00 91.88 169 ILE A CA 1
ATOM 1351 C C . ILE A 1 169 ? 2.697 3.229 -10.424 1.00 91.88 169 ILE A C 1
ATOM 1353 O O . ILE A 1 169 ? 3.564 2.456 -10.840 1.00 91.88 169 ILE A O 1
ATOM 1357 N N . PRO A 1 170 ? 2.745 4.536 -10.758 1.00 92.19 170 PRO A N 1
ATOM 1358 C CA . PRO A 1 170 ? 3.771 5.072 -11.649 1.00 92.19 170 PRO A CA 1
ATOM 1359 C C . PRO A 1 170 ? 5.192 4.877 -11.116 1.00 92.19 170 PRO A C 1
ATOM 1361 O O . PRO A 1 170 ? 6.110 4.628 -11.899 1.00 92.19 170 PRO A O 1
ATOM 1364 N N . LYS A 1 171 ? 5.403 4.979 -9.795 1.00 91.00 171 LYS A N 1
ATOM 1365 C CA . LYS A 1 171 ? 6.720 4.740 -9.183 1.00 91.00 171 LYS A CA 1
ATOM 1366 C C . LYS A 1 171 ? 7.153 3.289 -9.366 1.00 91.00 171 LYS A C 1
ATOM 1368 O O . LYS A 1 171 ? 8.271 3.060 -9.823 1.00 91.00 171 LYS A O 1
ATOM 1373 N N . MET A 1 172 ? 6.270 2.333 -9.089 1.00 90.44 172 MET A N 1
ATOM 1374 C CA . MET A 1 172 ? 6.545 0.904 -9.261 1.00 90.44 172 MET A CA 1
ATOM 1375 C C . MET A 1 172 ? 6.783 0.550 -10.733 1.00 90.44 172 MET A C 1
ATOM 1377 O O . MET A 1 172 ? 7.753 -0.135 -11.044 1.00 90.44 172 MET A O 1
ATOM 1381 N N . VAL A 1 173 ? 5.998 1.109 -11.660 1.00 91.31 173 VAL A N 1
ATOM 1382 C CA . VAL A 1 173 ? 6.206 0.927 -13.108 1.00 91.31 173 VAL A CA 1
ATOM 1383 C C . VAL A 1 173 ? 7.573 1.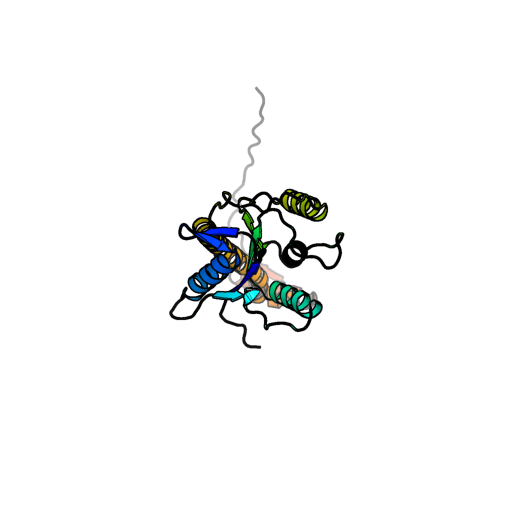463 -13.545 1.00 91.31 173 VAL A C 1
ATOM 1385 O O . VAL A 1 173 ? 8.322 0.769 -14.232 1.00 91.31 173 VAL A O 1
ATOM 1388 N N . ARG A 1 174 ? 7.953 2.676 -13.123 1.00 91.81 174 ARG A N 1
ATOM 1389 C CA . ARG A 1 174 ? 9.270 3.257 -13.447 1.00 91.81 174 ARG A CA 1
ATOM 1390 C C . ARG A 1 174 ? 10.418 2.436 -12.861 1.00 91.81 174 ARG A C 1
ATOM 1392 O O . ARG A 1 174 ? 11.440 2.272 -13.529 1.00 91.81 174 ARG A O 1
ATOM 1399 N N . LEU A 1 175 ? 10.256 1.914 -11.644 1.00 89.00 175 LEU A N 1
ATOM 1400 C CA . LEU A 1 175 ? 11.217 0.998 -11.030 1.00 89.00 175 LEU A CA 1
ATOM 1401 C C . LEU A 1 175 ? 11.338 -0.294 -11.845 1.00 89.00 175 LEU A C 1
ATOM 1403 O O . LEU A 1 175 ? 12.453 -0.669 -12.194 1.00 89.00 175 LEU A O 1
ATOM 1407 N N . GLY A 1 176 ? 10.220 -0.905 -12.240 1.00 88.50 176 GLY A N 1
ATOM 1408 C CA . GLY A 1 176 ? 10.204 -2.093 -13.095 1.00 88.50 176 GLY A CA 1
ATOM 1409 C C . GLY A 1 176 ? 10.908 -1.866 -14.434 1.00 88.50 176 GLY A C 1
ATOM 1410 O O . GLY A 1 176 ? 11.757 -2.660 -14.828 1.00 88.50 176 GLY A O 1
ATOM 1411 N N . VAL A 1 177 ? 10.656 -0.732 -15.099 1.00 89.06 177 VAL A N 1
ATOM 1412 C CA . VAL A 1 177 ? 11.369 -0.351 -16.334 1.00 89.06 177 VAL A CA 1
ATOM 1413 C C . VAL A 1 177 ? 12.868 -0.173 -16.081 1.00 89.06 177 VAL A C 1
ATOM 1415 O O . VAL A 1 177 ? 13.686 -0.585 -16.905 1.00 89.06 177 VAL A O 1
ATOM 1418 N N . ARG A 1 178 ? 13.260 0.433 -14.955 1.00 87.44 178 ARG A N 1
ATOM 1419 C CA . ARG A 1 178 ? 14.673 0.599 -14.589 1.00 87.44 178 ARG A CA 1
ATOM 1420 C C . ARG A 1 178 ? 15.361 -0.749 -14.381 1.00 87.44 178 ARG A C 1
ATOM 1422 O O . ARG A 1 178 ? 16.480 -0.920 -14.858 1.00 87.44 178 ARG A O 1
ATOM 1429 N N . GLU A 1 179 ? 14.706 -1.690 -13.711 1.00 84.94 179 GLU A N 1
ATOM 1430 C CA . GLU A 1 179 ? 15.233 -3.044 -13.525 1.00 84.94 179 GLU A CA 1
ATOM 1431 C C . GLU A 1 179 ? 15.291 -3.809 -14.855 1.00 84.94 179 GLU A C 1
ATOM 1433 O O . GLU A 1 179 ? 16.331 -4.374 -15.186 1.00 84.94 179 GLU A O 1
ATOM 1438 N N . ALA A 1 180 ? 14.259 -3.714 -15.698 1.00 83.94 180 ALA A N 1
ATOM 1439 C CA . ALA A 1 180 ? 14.258 -4.310 -17.036 1.00 83.94 180 ALA A CA 1
ATOM 1440 C C . ALA A 1 180 ? 15.390 -3.764 -17.927 1.00 83.94 180 ALA A C 1
ATOM 1442 O O . ALA A 1 180 ? 16.013 -4.513 -18.679 1.00 83.94 180 ALA A O 1
ATOM 1443 N N . ARG A 1 181 ? 15.734 -2.471 -17.804 1.00 79.75 181 ARG A N 1
ATOM 1444 C CA . ARG A 1 181 ? 16.877 -1.864 -18.512 1.00 79.75 181 ARG A CA 1
ATOM 1445 C C . ARG A 1 181 ? 18.221 -2.475 -18.122 1.00 79.75 181 ARG A C 1
ATOM 1447 O O . ARG A 1 181 ? 19.127 -2.447 -18.950 1.00 79.75 181 ARG A O 1
ATOM 1454 N N . LYS A 1 182 ? 18.378 -3.052 -16.926 1.00 76.38 182 LYS A N 1
ATOM 1455 C CA . LYS A 1 182 ? 19.611 -3.781 -16.570 1.00 76.38 182 LYS A CA 1
ATOM 1456 C C . LYS A 1 182 ? 19.789 -5.035 -17.433 1.00 76.38 182 LYS A C 1
ATOM 1458 O O . LYS A 1 182 ? 20.916 -5.407 -17.741 1.00 76.38 182 LYS A O 1
ATOM 1463 N N . GLY A 1 183 ? 18.689 -5.610 -17.920 1.00 66.19 183 GLY A N 1
ATOM 1464 C CA . GLY A 1 183 ? 18.679 -6.685 -18.913 1.00 66.19 183 GLY A CA 1
ATOM 1465 C C . GLY A 1 183 ? 19.013 -6.244 -20.343 1.00 66.19 183 GLY A C 1
ATOM 1466 O O . GLY A 1 183 ? 19.125 -7.096 -21.215 1.00 66.19 183 GLY A O 1
ATOM 1467 N N . LYS A 1 184 ? 19.227 -4.946 -20.619 1.00 61.16 184 LYS A N 1
ATOM 1468 C CA . LYS A 1 184 ? 19.604 -4.441 -21.958 1.00 61.16 184 LYS A CA 1
ATOM 1469 C C . LYS A 1 184 ? 20.896 -5.073 -22.487 1.00 61.16 184 LYS A C 1
ATOM 1471 O O . LYS A 1 184 ? 21.079 -5.186 -23.695 1.00 61.16 184 LYS A O 1
ATOM 1476 N N . PHE A 1 185 ? 21.784 -5.504 -21.594 1.00 54.00 185 PHE A N 1
ATOM 1477 C CA . PHE A 1 185 ? 23.007 -6.205 -21.977 1.00 54.00 185 PHE A CA 1
ATOM 1478 C C . PHE A 1 185 ? 22.758 -7.662 -22.400 1.00 54.00 185 PHE A C 1
ATOM 1480 O O . PHE A 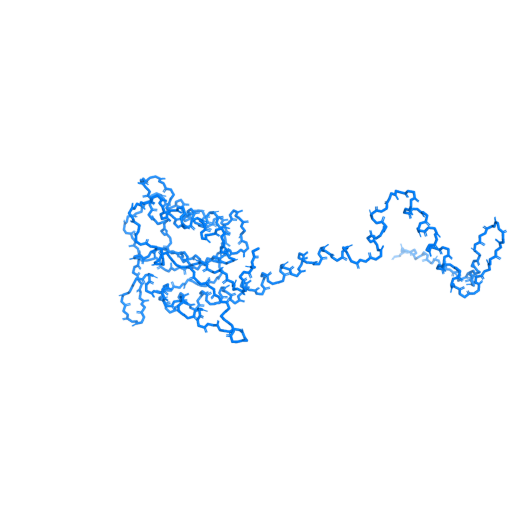1 185 ? 23.649 -8.253 -22.990 1.00 54.00 185 PHE A O 1
ATOM 1487 N N . CYS A 1 186 ? 21.561 -8.220 -22.168 1.00 53.62 186 CYS A N 1
ATOM 1488 C CA . CYS A 1 186 ? 21.190 -9.606 -22.479 1.00 53.62 186 CYS A CA 1
ATOM 1489 C C . CYS A 1 186 ? 20.773 -9.853 -23.940 1.00 53.62 186 CYS A C 1
ATOM 1491 O O 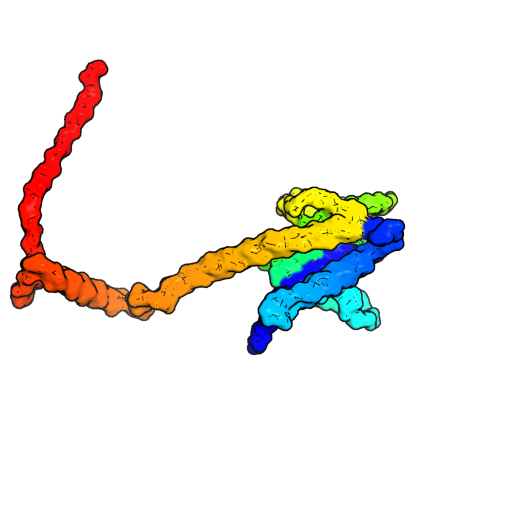. CYS A 1 186 ? 20.522 -11.002 -24.294 1.00 53.62 186 CYS A O 1
ATOM 1493 N N . THR A 1 187 ? 20.682 -8.823 -24.789 1.00 55.12 187 THR A N 1
ATOM 1494 C CA . THR A 1 187 ? 20.099 -8.950 -26.143 1.00 55.12 187 THR A CA 1
ATOM 1495 C C . THR A 1 187 ? 20.888 -8.243 -27.257 1.00 55.12 187 THR A C 1
ATOM 1497 O O . THR A 1 187 ? 20.312 -7.936 -28.296 1.00 55.12 187 THR A O 1
ATOM 1500 N N . GLY A 1 188 ? 22.181 -7.950 -27.074 1.00 58.78 188 GLY A N 1
ATOM 1501 C CA . GLY A 1 188 ? 23.030 -7.336 -28.116 1.00 58.78 188 GLY A CA 1
ATOM 1502 C C . GLY A 1 188 ? 24.251 -8.183 -28.489 1.00 58.78 188 GLY A C 1
ATOM 1503 O O . GLY A 1 188 ? 24.654 -9.033 -27.701 1.00 58.78 188 GLY A O 1
ATOM 1504 N N . GLU A 1 189 ? 24.888 -7.905 -29.637 1.00 54.34 189 GLU A N 1
ATOM 1505 C CA . GLU A 1 189 ? 26.157 -8.530 -30.093 1.00 54.34 189 GLU A CA 1
ATOM 1506 C C . GLU A 1 189 ? 27.278 -8.469 -29.034 1.00 54.34 189 GLU A C 1
ATOM 1508 O O . GLU A 1 189 ? 28.135 -9.346 -28.955 1.00 54.34 189 GLU A O 1
ATOM 1513 N N . ALA A 1 190 ? 27.234 -7.476 -28.139 1.00 53.16 190 ALA A N 1
ATOM 1514 C CA . ALA A 1 190 ? 28.128 -7.380 -26.984 1.00 53.16 190 ALA A CA 1
ATOM 1515 C C . ALA A 1 190 ? 28.013 -8.579 -26.010 1.00 53.16 190 ALA A C 1
ATOM 1517 O O . ALA A 1 190 ? 28.957 -8.857 -25.266 1.00 53.16 190 ALA A O 1
ATOM 1518 N N . LEU A 1 191 ? 26.885 -9.304 -26.017 1.00 49.50 191 LEU A N 1
ATOM 1519 C CA . LEU A 1 191 ? 26.667 -10.516 -25.226 1.00 49.50 191 LEU A CA 1
ATOM 1520 C C . LEU A 1 191 ? 27.292 -11.766 -25.861 1.00 49.50 191 LEU A C 1
ATOM 1522 O O . LEU A 1 191 ? 27.681 -12.680 -25.133 1.00 49.50 191 LEU A O 1
ATOM 1526 N N . ASP A 1 192 ? 27.459 -11.811 -27.184 1.00 53.59 192 ASP A N 1
ATOM 1527 C CA . ASP A 1 192 ? 28.249 -12.893 -27.776 1.00 53.59 192 ASP A CA 1
ATOM 1528 C C . ASP A 1 192 ? 29.688 -12.796 -27.281 1.00 53.59 192 ASP A C 1
ATOM 1530 O O . ASP A 1 192 ? 30.294 -13.799 -26.932 1.00 53.59 192 ASP A O 1
ATOM 1534 N N . TRP A 1 193 ? 30.217 -11.586 -27.097 1.00 58.81 193 TRP A N 1
ATOM 1535 C CA . TRP A 1 193 ? 31.585 -11.402 -26.617 1.00 58.81 193 TRP A CA 1
ATOM 1536 C C . TRP A 1 193 ? 31.743 -11.718 -25.131 1.00 58.81 193 TRP A C 1
ATOM 1538 O O . TRP A 1 193 ? 32.769 -12.277 -24.732 1.00 58.81 193 TRP A O 1
ATOM 1548 N N . SER A 1 194 ? 30.747 -11.390 -24.302 1.00 57.91 194 SER A N 1
ATOM 1549 C CA . SER A 1 194 ? 30.807 -11.636 -22.856 1.00 57.91 194 SER A CA 1
ATOM 1550 C C . SER A 1 194 ? 30.702 -13.122 -22.494 1.00 57.91 194 SER A C 1
ATOM 1552 O O . SER A 1 194 ? 31.280 -13.527 -21.486 1.00 57.91 194 SER A O 1
ATOM 1554 N N . LYS A 1 195 ? 30.058 -13.940 -23.341 1.00 63.12 195 LYS A N 1
ATOM 1555 C CA . LYS A 1 195 ? 29.976 -15.409 -23.211 1.00 63.12 195 LYS A CA 1
ATOM 1556 C C . LYS A 1 195 ? 31.209 -16.159 -23.727 1.00 63.12 195 LYS A C 1
ATOM 1558 O O . LYS A 1 195 ? 31.364 -17.345 -23.445 1.00 63.12 195 LYS A O 1
ATOM 1563 N N . LEU A 1 196 ? 32.075 -15.498 -24.491 1.00 63.62 196 LEU A N 1
ATOM 1564 C CA . LEU A 1 196 ? 33.289 -16.098 -25.038 1.00 63.62 196 LEU A CA 1
ATOM 1565 C C . LEU A 1 196 ? 34.442 -16.044 -24.036 1.00 63.62 196 LEU A C 1
ATOM 1567 O O . LEU A 1 196 ? 34.612 -15.059 -23.309 1.00 63.62 196 LEU A O 1
ATOM 1571 N N . ASP A 1 197 ? 35.268 -17.093 -24.057 1.00 75.06 197 ASP A N 1
ATOM 1572 C CA . ASP A 1 197 ? 36.574 -17.083 -23.405 1.00 75.06 197 ASP A CA 1
ATOM 1573 C C . ASP A 1 197 ? 37.459 -15.948 -23.954 1.00 75.06 197 ASP A C 1
ATOM 1575 O O . ASP A 1 197 ? 37.226 -15.394 -25.034 1.00 75.06 197 ASP A O 1
ATOM 1579 N N . PHE A 1 198 ? 38.485 -15.575 -23.186 1.00 74.31 198 PHE A N 1
ATOM 1580 C CA . PHE A 1 198 ? 39.341 -14.430 -23.501 1.00 74.31 198 PHE A CA 1
ATOM 1581 C C . PHE A 1 198 ? 39.987 -14.526 -24.897 1.00 74.31 198 PHE A C 1
ATOM 1583 O O . PHE A 1 198 ? 40.094 -13.522 -25.602 1.00 74.31 198 PHE A O 1
ATOM 1590 N N . SER A 1 199 ? 40.357 -15.736 -25.328 1.00 77.12 199 SER A N 1
ATOM 1591 C CA . SER A 1 199 ? 40.983 -15.985 -26.632 1.00 77.12 199 SER A CA 1
ATOM 1592 C C . SER A 1 199 ? 40.010 -15.734 -27.786 1.00 77.12 199 SER A C 1
ATOM 1594 O O . SER A 1 199 ? 40.309 -14.988 -28.724 1.00 77.12 199 SER A O 1
ATOM 1596 N N . LYS A 1 200 ? 38.794 -16.282 -27.692 1.00 75.69 200 LYS A N 1
ATOM 1597 C CA . LYS A 1 200 ? 37.742 -16.079 -28.694 1.00 75.69 200 LYS A CA 1
ATOM 1598 C C . LYS A 1 200 ? 37.270 -14.628 -28.739 1.00 75.69 200 LYS A C 1
ATOM 1600 O O . LYS A 1 200 ? 37.051 -14.099 -29.828 1.00 75.69 200 LYS A O 1
ATOM 1605 N N . ARG A 1 201 ? 37.180 -13.963 -27.582 1.00 76.12 201 ARG A N 1
ATOM 1606 C CA . ARG A 1 201 ? 36.849 -12.534 -27.492 1.00 76.12 201 ARG A CA 1
ATOM 1607 C C . ARG A 1 201 ? 37.886 -11.671 -28.212 1.00 76.12 201 ARG A C 1
ATOM 1609 O O . ARG A 1 201 ? 37.507 -10.835 -29.027 1.00 76.12 201 ARG A O 1
ATOM 1616 N N . LYS A 1 202 ? 39.182 -11.909 -27.976 1.00 79.44 202 LYS A N 1
ATOM 1617 C CA . LYS A 1 202 ? 40.276 -11.212 -28.674 1.00 79.44 202 LYS A CA 1
ATOM 1618 C C . LYS A 1 202 ? 40.168 -11.378 -30.194 1.00 79.44 202 LYS A C 1
ATOM 1620 O O . LYS A 1 202 ? 40.213 -10.390 -30.919 1.00 79.44 202 LYS A O 1
ATOM 1625 N N . LYS A 1 203 ? 39.940 -12.607 -30.666 1.00 80.50 203 LYS A N 1
ATOM 1626 C CA . LYS A 1 203 ? 39.817 -12.907 -32.100 1.00 80.50 203 LYS A CA 1
ATOM 1627 C C . LYS A 1 203 ? 38.629 -12.194 -32.755 1.00 80.50 203 LYS A C 1
ATOM 1629 O O . LYS A 1 203 ? 38.764 -11.670 -33.858 1.00 80.50 203 LYS A O 1
ATOM 1634 N N . MET A 1 204 ? 37.474 -12.140 -32.086 1.00 76.12 204 MET A N 1
ATOM 1635 C CA . MET A 1 204 ? 36.314 -11.399 -32.598 1.00 76.12 204 MET A CA 1
ATOM 1636 C C . MET A 1 204 ? 36.556 -9.888 -32.642 1.00 76.12 204 MET A C 1
ATOM 1638 O O . MET A 1 204 ? 36.155 -9.244 -33.613 1.00 76.12 204 MET A O 1
ATOM 1642 N N . ILE A 1 205 ? 37.238 -9.329 -31.637 1.00 77.19 205 ILE A N 1
ATOM 1643 C CA . ILE A 1 205 ? 37.635 -7.914 -31.624 1.00 77.19 205 ILE A CA 1
ATOM 1644 C C . ILE A 1 205 ? 38.549 -7.613 -32.817 1.00 77.19 205 ILE A C 1
ATOM 1646 O O . ILE A 1 205 ? 38.274 -6.684 -33.573 1.00 77.19 205 ILE A O 1
ATOM 1650 N N . GLU A 1 206 ? 39.585 -8.427 -33.037 1.00 80.31 206 GLU A N 1
ATOM 1651 C CA . GLU A 1 206 ? 40.519 -8.272 -34.160 1.00 80.31 206 GLU A CA 1
ATOM 1652 C C . GLU A 1 206 ? 39.807 -8.355 -35.516 1.00 80.31 206 GLU A C 1
ATOM 1654 O O . GLU A 1 206 ? 40.025 -7.512 -36.383 1.00 80.31 206 GLU A O 1
ATOM 1659 N N . GLN A 1 207 ? 38.898 -9.318 -35.692 1.00 79.50 207 GLN A N 1
ATOM 1660 C CA . GLN A 1 207 ? 38.130 -9.473 -36.930 1.00 79.50 207 GLN A CA 1
ATOM 1661 C C . GLN A 1 207 ? 37.161 -8.315 -37.178 1.00 79.50 207 GLN A C 1
ATOM 1663 O O . GLN A 1 207 ? 37.006 -7.870 -38.315 1.00 79.50 207 GLN A O 1
ATOM 1668 N N . THR A 1 208 ? 36.503 -7.823 -36.129 1.00 81.25 208 THR A N 1
ATOM 1669 C CA . THR A 1 208 ? 35.553 -6.708 -36.231 1.00 81.25 208 THR A CA 1
ATOM 1670 C C . THR A 1 208 ? 36.284 -5.407 -36.544 1.00 81.25 208 THR A C 1
ATOM 1672 O O . THR A 1 208 ? 35.864 -4.667 -37.433 1.00 81.25 208 THR A O 1
ATOM 1675 N N . LEU A 1 209 ? 37.425 -5.167 -35.888 1.00 77.81 209 LEU A N 1
ATOM 1676 C CA . LEU A 1 209 ? 38.314 -4.050 -36.203 1.00 77.81 209 LEU A CA 1
ATOM 1677 C C . LEU A 1 209 ? 38.824 -4.146 -37.639 1.00 77.81 209 LEU A C 1
ATOM 1679 O O . LEU A 1 209 ? 38.705 -3.180 -38.381 1.00 77.81 209 LEU A O 1
ATOM 1683 N N . TYR A 1 210 ? 39.311 -5.310 -38.067 1.00 78.00 210 TYR A N 1
ATOM 1684 C CA . TYR A 1 210 ? 39.780 -5.516 -39.435 1.00 78.00 210 TYR A CA 1
ATOM 1685 C C . TYR A 1 210 ? 38.675 -5.231 -40.470 1.00 78.00 210 TYR A C 1
ATOM 1687 O O . TYR A 1 210 ? 38.905 -4.479 -41.416 1.00 78.00 210 TYR A O 1
ATOM 1695 N N . LYS A 1 211 ? 37.450 -5.740 -40.266 1.00 79.12 211 LYS A N 1
ATOM 1696 C CA . LYS A 1 211 ? 36.295 -5.450 -41.139 1.00 79.12 211 LYS A CA 1
ATOM 1697 C C . LYS A 1 211 ? 35.957 -3.958 -41.169 1.00 79.12 211 LYS A C 1
ATOM 1699 O O . LYS A 1 211 ? 35.757 -3.402 -42.245 1.00 79.12 211 LYS A O 1
ATOM 1704 N N . SER A 1 212 ? 35.929 -3.309 -40.004 1.00 79.69 212 SER A N 1
ATOM 1705 C CA . SER A 1 212 ? 35.638 -1.877 -39.882 1.00 79.69 212 SER A CA 1
ATOM 1706 C C . SER A 1 212 ? 36.691 -1.023 -40.594 1.00 79.69 212 SER A C 1
ATOM 1708 O O . SER A 1 212 ? 36.349 -0.139 -41.376 1.00 79.69 212 SER A O 1
ATOM 1710 N N . LEU A 1 213 ? 37.975 -1.328 -40.396 1.00 77.56 213 LEU A N 1
ATOM 1711 C CA . LEU A 1 213 ? 39.081 -0.622 -41.039 1.00 77.56 213 LEU A CA 1
ATOM 1712 C C . LEU A 1 213 ? 39.093 -0.852 -42.556 1.00 77.56 213 LEU A C 1
ATOM 1714 O O . LEU A 1 213 ? 39.337 0.093 -43.297 1.00 77.56 213 LEU A O 1
ATOM 1718 N N . LYS A 1 214 ? 38.759 -2.063 -43.023 1.00 76.81 214 LYS A N 1
ATOM 1719 C CA . LYS A 1 214 ? 38.625 -2.390 -44.453 1.00 76.81 214 LYS A CA 1
ATOM 1720 C C . LYS A 1 214 ? 37.445 -1.681 -45.121 1.00 76.81 214 LYS A C 1
ATOM 1722 O O . LYS A 1 214 ? 37.529 -1.341 -46.293 1.00 76.81 214 LYS A O 1
ATOM 1727 N N . SER A 1 215 ? 36.359 -1.440 -44.387 1.00 74.81 215 SER A N 1
ATOM 1728 C CA . SER A 1 215 ? 35.187 -0.719 -44.903 1.00 74.81 215 SER A CA 1
ATOM 1729 C C . SER A 1 215 ? 35.373 0.799 -45.032 1.00 74.81 215 SER A C 1
ATOM 1731 O O . SER A 1 215 ? 34.484 1.471 -45.548 1.00 74.81 215 SER A O 1
ATOM 1733 N N . ARG A 1 216 ? 36.498 1.361 -44.565 1.00 73.88 216 ARG A N 1
ATOM 1734 C CA . ARG A 1 216 ? 36.781 2.797 -44.695 1.00 73.88 216 ARG A CA 1
ATOM 1735 C C . ARG A 1 216 ? 37.264 3.143 -46.101 1.00 73.88 216 ARG A C 1
ATOM 1737 O O . ARG A 1 216 ? 38.066 2.429 -46.697 1.00 73.88 216 ARG A O 1
ATOM 1744 N N . GLU A 1 217 ? 36.811 4.288 -46.598 1.00 65.06 217 GLU A N 1
ATOM 1745 C CA . GLU A 1 217 ? 37.214 4.822 -47.899 1.00 65.06 217 GLU A CA 1
ATOM 1746 C C . GLU A 1 217 ? 38.734 5.058 -47.954 1.00 65.06 217 GLU A C 1
ATOM 1748 O O . GLU A 1 217 ? 39.307 5.715 -47.084 1.00 65.06 217 GLU A O 1
ATOM 1753 N N . GLY A 1 218 ? 39.396 4.500 -48.974 1.00 66.06 218 GLY A N 1
ATOM 1754 C CA . GLY A 1 218 ? 40.850 4.595 -49.155 1.00 66.06 218 GLY A CA 1
ATOM 1755 C C . GLY A 1 218 ? 41.681 3.550 -48.401 1.00 66.06 218 GLY A C 1
ATOM 1756 O O . GLY A 1 218 ? 42.907 3.656 -48.408 1.00 66.06 218 GLY A O 1
ATOM 1757 N N . ALA A 1 219 ? 41.061 2.550 -47.763 1.00 68.75 219 ALA A N 1
ATOM 1758 C CA . ALA A 1 219 ? 41.787 1.452 -47.130 1.00 68.75 219 ALA A CA 1
ATOM 1759 C C . ALA A 1 219 ? 42.552 0.604 -48.165 1.00 68.75 219 ALA A C 1
ATOM 1761 O O . ALA A 1 219 ? 41.983 0.134 -49.150 1.00 68.75 219 ALA A O 1
ATOM 1762 N N . LEU A 1 220 ? 43.846 0.388 -47.921 1.00 68.88 220 LEU A N 1
ATOM 1763 C CA . LEU A 1 220 ? 44.720 -0.447 -48.743 1.00 68.88 220 LEU A CA 1
ATOM 1764 C C . LEU A 1 220 ? 45.079 -1.718 -47.972 1.00 68.88 220 LEU A C 1
ATOM 1766 O O . LEU A 1 220 ? 45.619 -1.657 -46.865 1.00 68.88 220 LEU A O 1
ATOM 1770 N N . GLU A 1 221 ? 44.791 -2.873 -48.562 1.00 65.50 221 GLU A N 1
ATOM 1771 C CA . GLU A 1 221 ? 45.174 -4.172 -48.018 1.00 65.50 221 GLU A CA 1
ATOM 1772 C C . GLU A 1 221 ? 46.537 -4.581 -48.584 1.00 65.50 221 GLU A C 1
ATOM 1774 O O . GLU A 1 221 ? 46.719 -4.635 -49.800 1.00 65.50 221 GLU A O 1
ATOM 1779 N N . LYS A 1 222 ? 47.510 -4.847 -47.706 1.00 64.06 222 LYS A N 1
ATOM 1780 C CA . LYS A 1 222 ? 48.791 -5.450 -48.092 1.00 64.06 222 LYS A CA 1
ATOM 1781 C C . LYS A 1 222 ? 48.885 -6.845 -47.490 1.00 64.06 222 LYS A C 1
ATOM 1783 O O . LYS A 1 222 ? 48.823 -6.990 -46.264 1.00 64.06 222 LYS A O 1
ATOM 1788 N N . GLU A 1 223 ? 49.048 -7.848 -48.353 1.00 49.69 223 GLU A N 1
ATOM 1789 C CA . GLU A 1 223 ? 49.223 -9.245 -47.948 1.00 49.69 223 GLU A CA 1
ATOM 1790 C C . GLU A 1 223 ? 50.348 -9.359 -46.905 1.00 49.69 223 GLU A C 1
ATOM 1792 O O . GLU A 1 223 ? 51.423 -8.781 -47.062 1.00 49.69 223 GLU A O 1
ATOM 1797 N N . ASN A 1 224 ? 50.067 -10.068 -45.808 1.00 54.53 224 ASN A N 1
ATOM 1798 C CA . ASN A 1 224 ? 50.953 -10.303 -44.658 1.00 54.53 224 ASN A CA 1
ATOM 1799 C C . ASN A 1 224 ? 51.359 -9.096 -43.784 1.00 54.53 224 ASN A C 1
ATOM 1801 O O . ASN A 1 224 ? 52.149 -9.290 -42.861 1.00 54.53 224 ASN A O 1
ATOM 1805 N N . ILE A 1 225 ? 50.829 -7.882 -43.998 1.00 60.44 225 ILE A N 1
ATOM 1806 C CA . ILE A 1 225 ? 51.247 -6.687 -43.223 1.00 60.44 225 ILE A CA 1
ATOM 1807 C C . ILE A 1 225 ? 50.069 -5.981 -42.523 1.00 60.44 225 ILE A C 1
ATOM 1809 O O . ILE A 1 225 ? 50.249 -5.434 -41.436 1.00 60.44 225 ILE A O 1
ATOM 1813 N N . GLY A 1 226 ? 48.854 -6.027 -43.087 1.00 66.06 226 GLY A N 1
ATOM 1814 C CA . GLY A 1 226 ? 47.634 -5.495 -42.457 1.00 66.06 226 GLY A CA 1
ATOM 1815 C C . GLY A 1 226 ? 46.869 -4.475 -43.310 1.00 66.06 226 GLY A C 1
ATOM 1816 O O . GLY A 1 226 ? 47.120 -4.327 -44.507 1.00 66.06 226 GLY A O 1
ATOM 1817 N N . VAL A 1 227 ? 45.903 -3.784 -42.688 1.00 71.31 227 VAL A N 1
ATOM 1818 C CA . VAL A 1 227 ? 45.070 -2.748 -43.330 1.00 71.31 227 VAL A CA 1
ATOM 1819 C C . VAL A 1 227 ? 45.690 -1.372 -43.100 1.00 71.31 227 VAL A C 1
ATOM 1821 O O . VAL A 1 227 ? 45.852 -0.948 -41.957 1.00 71.31 227 VAL A O 1
ATOM 1824 N N . PHE A 1 228 ? 46.001 -0.657 -44.180 1.00 68.12 228 PHE A N 1
ATOM 1825 C CA . PHE A 1 228 ? 46.529 0.704 -44.137 1.00 68.12 228 PHE A CA 1
ATOM 1826 C C . PHE A 1 228 ? 45.424 1.703 -44.451 1.00 68.12 228 PHE A C 1
ATOM 1828 O O . PHE A 1 228 ? 44.772 1.604 -45.487 1.00 68.12 228 PHE A O 1
ATOM 1835 N N . ILE A 1 229 ? 45.242 2.691 -43.579 1.00 67.75 229 ILE A N 1
ATOM 1836 C CA . ILE A 1 229 ? 44.327 3.805 -43.823 1.00 67.75 229 ILE A CA 1
ATOM 1837 C C . ILE A 1 229 ? 45.171 5.066 -44.011 1.00 67.75 229 ILE A C 1
ATOM 1839 O O . ILE A 1 229 ? 45.874 5.460 -43.076 1.00 67.75 229 ILE A O 1
ATOM 1843 N N . PRO A 1 230 ? 45.128 5.710 -45.187 1.00 62.88 230 PRO A N 1
ATOM 1844 C CA . PRO A 1 230 ? 45.783 6.989 -45.387 1.00 62.88 230 PRO A CA 1
ATOM 1845 C C . PRO A 1 230 ? 45.053 8.055 -44.564 1.00 62.88 230 PRO A C 1
ATOM 1847 O O . PRO A 1 230 ? 43.885 8.358 -44.801 1.00 62.88 230 PRO A O 1
ATOM 1850 N N . ILE A 1 231 ? 45.741 8.636 -43.583 1.00 66.00 231 ILE A N 1
ATOM 1851 C CA . ILE A 1 231 ? 45.256 9.829 -42.887 1.00 66.00 231 ILE A CA 1
ATOM 1852 C C . ILE A 1 231 ? 45.495 11.006 -43.838 1.00 66.00 231 ILE A C 1
ATOM 1854 O O . ILE A 1 231 ? 46.645 11.378 -44.077 1.00 66.00 231 ILE A O 1
ATOM 1858 N N . LYS A 1 232 ? 44.427 11.560 -44.426 1.00 56.97 232 LYS A N 1
ATOM 1859 C CA . LYS A 1 232 ? 44.517 12.801 -45.207 1.00 56.97 232 LYS A CA 1
ATOM 1860 C C . LYS A 1 232 ? 44.888 13.950 -44.262 1.00 56.97 232 LYS A C 1
ATOM 1862 O O . LYS A 1 232 ? 44.146 14.225 -43.333 1.00 56.97 232 LYS A O 1
ATOM 1867 N N . GLU A 1 233 ? 46.057 14.531 -44.526 1.00 47.66 233 GLU A N 1
ATOM 1868 C CA . GLU A 1 233 ? 46.608 15.815 -44.067 1.00 47.66 233 GLU A CA 1
ATOM 1869 C C . GLU A 1 233 ? 46.552 16.166 -42.566 1.00 47.66 233 GLU A C 1
ATOM 1871 O O . GLU A 1 233 ? 45.515 16.308 -41.931 1.00 47.66 233 GLU A O 1
ATOM 1876 N N . LYS A 1 234 ? 47.748 16.393 -42.007 1.00 44.31 234 LYS A N 1
ATOM 1877 C CA . LYS A 1 234 ? 47.964 17.002 -40.693 1.00 44.31 234 LYS A CA 1
ATOM 1878 C C . LYS A 1 234 ? 47.378 18.420 -40.674 1.00 44.31 234 LYS A C 1
ATOM 1880 O O . LYS A 1 234 ? 48.064 19.358 -41.082 1.00 44.31 234 LYS A O 1
ATOM 1885 N N . GLU A 1 235 ? 46.196 18.614 -40.101 1.00 40.28 235 GLU A N 1
ATOM 1886 C CA . GLU A 1 235 ? 45.887 19.911 -39.498 1.00 40.28 235 GLU A CA 1
ATOM 1887 C C . GLU A 1 235 ? 46.858 20.120 -38.327 1.00 40.28 235 GLU A C 1
ATOM 1889 O O . GLU A 1 235 ? 46.824 19.424 -37.309 1.00 40.28 235 GLU A O 1
ATOM 1894 N N . LYS A 1 236 ? 47.807 21.045 -38.505 1.00 36.56 236 LYS A N 1
ATOM 1895 C CA . LYS A 1 236 ? 48.659 21.542 -37.423 1.00 36.56 236 LYS A CA 1
ATOM 1896 C C . LYS A 1 236 ? 47.755 22.199 -36.378 1.00 36.56 236 LYS A C 1
ATOM 1898 O O . LYS A 1 236 ? 47.361 23.348 -36.545 1.00 36.56 236 LYS A O 1
ATOM 1903 N N . ILE A 1 237 ? 47.478 21.506 -35.280 1.00 36.84 237 ILE A N 1
ATOM 1904 C CA . ILE A 1 237 ? 46.919 22.136 -34.083 1.00 36.84 237 ILE A CA 1
ATOM 1905 C C . ILE A 1 237 ? 48.066 22.898 -33.404 1.00 36.84 237 ILE A C 1
ATOM 1907 O O . ILE A 1 237 ? 48.891 22.313 -32.703 1.00 36.84 237 ILE A O 1
ATOM 1911 N N . SER A 1 238 ? 48.168 24.202 -33.660 1.00 32.88 238 SER A N 1
ATOM 1912 C CA . SER A 1 238 ? 49.032 25.106 -32.897 1.00 32.88 238 SER A CA 1
ATOM 1913 C C . SER A 1 238 ? 48.362 25.442 -31.563 1.00 32.88 238 SER A C 1
ATOM 1915 O O . SER A 1 238 ? 47.348 26.138 -31.539 1.00 32.88 238 SER A O 1
ATOM 1917 N N . PHE A 1 239 ? 48.932 24.974 -30.452 1.00 30.94 239 PHE A N 1
ATOM 1918 C CA . PHE A 1 239 ? 48.570 25.442 -29.115 1.00 30.94 239 PHE A CA 1
ATOM 1919 C C . PHE A 1 239 ? 49.205 26.819 -28.876 1.00 30.94 239 PHE A C 1
ATOM 1921 O O . PHE A 1 239 ? 50.419 26.925 -28.724 1.00 30.94 239 PHE A O 1
ATOM 1928 N N . PHE A 1 240 ? 48.393 27.878 -28.836 1.00 32.72 240 PHE A N 1
ATOM 1929 C CA . PHE A 1 240 ? 48.804 29.155 -28.251 1.00 32.72 240 PHE A CA 1
ATOM 1930 C C . PHE A 1 240 ? 48.733 29.026 -26.725 1.00 32.72 240 PHE A C 1
ATOM 1932 O O . PHE A 1 240 ? 47.646 28.904 -26.161 1.00 32.72 240 PHE A O 1
ATOM 1939 N N . SER A 1 241 ? 49.879 29.057 -26.041 1.00 34.47 241 SER A N 1
ATOM 1940 C CA . SER A 1 241 ? 49.904 29.303 -24.599 1.00 34.47 241 SER A CA 1
ATOM 1941 C C . SER A 1 241 ? 49.661 30.795 -24.361 1.00 34.47 241 SER A C 1
ATOM 1943 O O . SER A 1 241 ? 50.543 31.619 -24.605 1.00 34.47 241 SER A O 1
ATOM 1945 N N . MET A 1 242 ? 48.466 31.161 -23.900 1.00 33.69 242 MET A N 1
ATOM 1946 C CA . MET A 1 242 ? 48.219 32.494 -23.350 1.00 33.69 242 MET A CA 1
ATOM 1947 C C . MET A 1 242 ? 48.939 32.606 -22.000 1.00 33.69 242 MET A C 1
ATOM 1949 O O . MET A 1 242 ? 48.510 32.026 -21.004 1.00 33.69 242 MET A O 1
ATOM 1953 N N . SER A 1 243 ? 50.055 33.336 -21.990 1.00 32.75 243 SER A N 1
ATOM 1954 C CA . SER A 1 243 ? 50.713 33.808 -20.772 1.00 32.75 243 SER A CA 1
ATOM 1955 C C . SER A 1 243 ? 49.846 34.895 -20.142 1.00 32.75 243 SER A C 1
ATOM 1957 O O . SER A 1 243 ? 49.717 35.987 -20.691 1.00 32.75 243 SER A O 1
ATOM 1959 N N . TRP A 1 244 ? 49.244 34.588 -18.997 1.00 41.12 244 TRP A N 1
ATOM 1960 C CA . TRP A 1 244 ? 48.630 35.577 -18.120 1.00 41.12 244 TRP A CA 1
ATOM 1961 C C . TRP A 1 244 ? 49.732 36.236 -17.295 1.00 41.12 244 TRP A C 1
ATOM 1963 O O . TRP A 1 244 ? 50.205 35.613 -16.356 1.00 41.12 244 TRP A O 1
ATOM 1973 N N . TYR A 1 245 ? 50.144 37.457 -17.643 1.00 35.84 245 TYR A N 1
ATOM 1974 C CA . TYR A 1 245 ? 50.718 38.417 -16.691 1.00 35.84 245 TYR A CA 1
ATOM 1975 C C . TYR A 1 245 ? 50.708 39.830 -17.287 1.00 35.84 245 TYR A C 1
ATOM 1977 O O . TYR A 1 245 ? 51.485 40.143 -18.190 1.00 35.84 245 TYR A O 1
ATOM 1985 N N . SER A 1 246 ? 49.826 40.676 -16.761 1.00 40.09 246 SER A N 1
ATOM 1986 C CA . SER A 1 246 ? 50.019 42.111 -16.512 1.00 40.09 246 SER A CA 1
ATOM 1987 C C . SER A 1 246 ? 48.997 42.530 -15.466 1.00 40.09 246 SER A C 1
ATOM 1989 O O . SER A 1 246 ? 47.801 42.245 -15.698 1.00 40.09 246 SER A O 1
#

Nearest PDB structures (foldseek):
  5b74-assembly1_A  TM=3.340E-01  e=5.692E-02  Pyrococcus furiosus DSM 3638
  7ou8-assembly1_BBB  TM=2.981E-01  e=1.285E-01  Bacteroides thetaiotaomicron VPI-5482
  2cho-assembly2_B  TM=2.872E-01  e=7.425E-01  Bacteroides thetaiotaomicron VPI-5482
  4aiu-assembly1_A  TM=2.746E-01  e=6.974E-01  Bacteroides thetaiotaomicron VPI-5482
  5abh-assembly1_A  TM=2.970E-01  e=8.960E-01  Bacteroides thetaiotaomicron

Mean predicted aligned error: 14.93 Å

Foldseek 3Di:
DPPPQAAEEEEDDAFADWFADPNDTDTVVVLLVVLQVVQQPDDDVNHRHHDYDYLVPDDPDPDDVVSLVVLLVSLVVHQAYEYEDALAQADDPDLPDGHSSLVSQVSNCVNPVLRYAYAAEHHPDDVDPRVNSVVSVVVCVVVVRDDDDYHRGSVSVSVVVVVSVVVSPVVVVVVVVVVVVVCVCVDDPNVVLVPDDPVVNVVVVVVVVLVVLCPDPQWDDDPPPGIDDDDPDDPPPDDDDPDDDD

Solvent-accessible surface area (backbone atoms only — not comparable to full-atom values): 14559 Å² total; per-residue (Å²): 127,86,76,72,88,44,49,34,32,31,54,46,60,62,51,80,50,74,38,45,36,95,93,36,86,37,36,40,44,58,44,48,55,52,44,40,54,60,48,45,66,40,60,55,94,87,36,60,40,40,42,68,48,49,77,85,74,54,76,92,68,96,50,78,68,60,58,53,55,48,53,52,53,49,52,72,68,30,64,30,39,41,35,54,40,46,65,68,23,55,68,47,96,48,100,84,41,74,10,50,59,43,51,50,51,53,50,38,45,70,75,41,55,88,34,56,42,45,44,48,36,66,55,75,83,68,91,70,86,50,72,54,24,55,53,42,44,58,50,51,66,73,64,68,60,74,76,79,77,72,22,78,33,39,66,45,45,48,51,52,51,51,50,51,47,65,56,44,52,59,51,51,52,53,48,52,52,55,57,54,54,67,52,59,62,77,78,43,78,71,38,62,45,72,74,38,56,72,69,59,31,52,51,52,50,52,52,51,49,50,51,55,55,60,71,39,90,74,44,44,81,44,90,98,79,50,82,44,70,78,80,82,73,85,79,81,81,78,82,80,80,82,79,88,83,132